Protein AF-0000000075635356 (afdb_homodimer)

Secondary structure (DSSP, 8-state):
----------EEEEE-SHHHHHHHHHHHTTSSS-EEEEEEE-B-TTS-BS-HHHHHHHHHHHHHHTTT-SPTT-EEEEEEE-HHHHT-TTSHHHHSTTT---SSSEEEETTSS-EEEGGGGG-HHHHHHHHH---/----------EEEEE-SHHHHHHHHHHHTTSSS-EEEEEEE-B-TTS-BS-HHHHHHHHHHHHHHTTT-SPTT-EEEEEEE-HHHHT-TTSHHHHSTTT---SSSEEEETTSS-EEEGGGGG-HHHHHHHHH---

Sequence (270 aa):
MWLNRAARMVVRHHVKSWEDFTKLAESLQGKGEPVHVLFTGDKDEQGNSWCPYCVKAAPVVEEALNSGVAAENSHFIAVEIDRPFWKDLNNPYRKDPRTNLVFLPTLLRWKSPQRLDGERVSSKDLVEMLLGDEDMWLNRAARMVVRHHVKSWEDFTKLAESLQGKGEPVHVLFTGDKDEQGNSWCPYCVKAAPVVEEALNSGVAAENSHFIAVEIDRPFWKDLNNPYRKDPRTNLVFLPTLLRWKSPQRLDGERVSSKDLVEMLLGDED

pLDDT: mean 92.1, std 13.61, range [29.33, 98.88]

InterPro domains:
  IPR010357 Thioredoxin domain-containing protein 17-like domain [PF06110] (15-132)
  IPR036249 Thioredoxin-like superfamily [SSF52833] (6-125)
  IPR045108 Thioredoxin domain-containing protein 17-like [PTHR12452] (7-134)

Solvent-accessible surface area (backbone atoms only — not comparable to full-atom values): 14512 Å² total; per-residue (Å²): 131,81,72,72,73,64,71,35,48,60,45,75,46,78,40,70,43,70,68,57,39,52,55,48,54,57,71,52,52,91,68,82,47,58,41,35,36,37,41,30,44,30,62,47,97,88,66,47,38,85,31,70,54,28,53,61,17,46,62,39,49,53,50,40,61,70,65,41,51,35,51,67,63,16,36,38,36,40,36,33,39,51,67,77,60,65,70,41,80,76,34,62,59,38,64,35,40,69,61,41,47,88,50,60,18,28,38,33,35,66,81,29,29,39,42,35,58,30,75,49,39,48,32,58,68,56,45,41,48,62,50,40,58,73,134,130,80,71,72,73,64,70,35,49,60,45,78,46,76,40,71,45,68,67,59,40,54,54,50,54,58,71,53,52,91,69,82,47,58,41,35,37,38,40,30,42,33,61,47,98,87,66,47,36,84,32,68,54,27,52,61,16,47,64,39,50,52,48,40,61,70,66,42,51,34,52,67,62,15,36,36,37,40,37,31,40,51,66,77,60,64,70,41,79,77,34,64,59,39,63,37,40,68,63,40,46,89,52,63,19,28,39,32,35,66,80,30,28,40,41,34,57,30,74,48,39,48,32,59,70,56,45,39,49,62,51,41,58,72,135

Structure (mmCIF, N/CA/C/O backbone):
data_AF-0000000075635356-model_v1
#
loop_
_entity.id
_entity.type
_entity.pdbx_description
1 polymer 'Thioredoxin domain-containing protein 17'
#
loop_
_atom_site.group_PDB
_atom_site.id
_atom_site.type_symbol
_atom_site.label_atom_id
_atom_site.label_alt_id
_atom_site.label_comp_id
_atom_site.label_asym_id
_atom_site.label_entity_id
_atom_site.label_seq_id
_atom_site.pdbx_PDB_ins_code
_atom_site.Cartn_x
_atom_site.Cartn_y
_atom_site.Cartn_z
_atom_site.occupancy
_atom_site.B_iso_or_equiv
_atom_site.auth_seq_id
_atom_site.auth_comp_id
_atom_site.auth_asym_id
_atom_site.auth_atom_id
_atom_site.pdbx_PDB_model_num
ATOM 1 N N . MET A 1 1 ? -12.758 -34.25 21.766 1 29.47 1 MET A N 1
ATOM 2 C CA . MET A 1 1 ? -13.289 -34.188 20.406 1 29.47 1 MET A CA 1
ATOM 3 C C . MET A 1 1 ? -12.445 -33.25 19.531 1 29.47 1 MET A C 1
ATOM 5 O O . MET A 1 1 ? -12.352 -32.062 19.812 1 29.47 1 MET A O 1
ATOM 9 N N . TRP A 1 2 ? -11.242 -33.688 19.203 1 31.61 2 TRP A N 1
ATOM 10 C CA . TRP A 1 2 ? -10.219 -33 18.406 1 31.61 2 TRP A CA 1
ATOM 11 C C . TRP A 1 2 ? -10.812 -32.469 17.109 1 31.61 2 TRP A C 1
ATOM 13 O O . TRP A 1 2 ? -11.305 -33.219 16.266 1 31.61 2 TRP A O 1
ATOM 23 N N . LEU A 1 3 ? -11.766 -31.5 17.234 1 35.81 3 LEU A N 1
ATOM 24 C CA . LEU A 1 3 ? -12.305 -30.891 16.031 1 35.81 3 LEU A CA 1
ATOM 25 C C . LEU A 1 3 ? -11.25 -30.828 14.922 1 35.81 3 LEU A C 1
ATOM 27 O O . LEU A 1 3 ? -10.148 -30.344 15.148 1 35.81 3 LEU A O 1
ATOM 31 N N . ASN A 1 4 ? -11.047 -31.844 14.242 1 36.72 4 ASN A N 1
ATOM 32 C CA . ASN A 1 4 ? -10.312 -31.859 12.977 1 36.72 4 ASN A CA 1
ATOM 33 C C . ASN A 1 4 ? -10.422 -30.516 12.25 1 36.72 4 ASN A C 1
ATOM 35 O O . ASN A 1 4 ? -11.492 -30.172 11.75 1 36.72 4 ASN A O 1
ATOM 39 N N . ARG A 1 5 ? -10 -29.469 12.766 1 42.06 5 ARG A N 1
ATOM 40 C CA . ARG A 1 5 ? -9.977 -28.219 12.008 1 42.06 5 ARG A CA 1
ATOM 41 C C . ARG A 1 5 ? -9.656 -28.484 10.539 1 42.06 5 ARG A C 1
ATOM 43 O O . ARG A 1 5 ? -8.523 -28.812 10.188 1 42.06 5 ARG A O 1
ATOM 50 N N . ALA A 1 6 ? -10.508 -29.203 9.836 1 44.78 6 ALA A N 1
ATOM 51 C CA . ALA A 1 6 ? -10.438 -29.312 8.375 1 44.78 6 ALA A CA 1
ATOM 52 C C . ALA A 1 6 ? -9.633 -28.156 7.785 1 44.78 6 ALA A C 1
ATOM 54 O O . ALA A 1 6 ? -9.766 -27.016 8.219 1 44.78 6 ALA A O 1
ATOM 55 N N . ALA A 1 7 ? -8.461 -28.391 7.344 1 54.69 7 ALA A N 1
ATOM 56 C CA . ALA A 1 7 ? -7.625 -27.406 6.656 1 54.69 7 ALA A CA 1
ATOM 57 C C . ALA A 1 7 ? -8.484 -26.375 5.926 1 54.69 7 ALA A C 1
ATOM 59 O O . ALA A 1 7 ? -9.352 -26.734 5.129 1 54.69 7 ALA A O 1
ATOM 60 N N . ARG A 1 8 ? -8.844 -25.25 6.676 1 66 8 ARG A N 1
ATOM 61 C CA . ARG A 1 8 ? -9.523 -24.156 5.984 1 66 8 ARG A CA 1
ATOM 62 C C . ARG A 1 8 ? -8.969 -23.969 4.574 1 66 8 ARG A C 1
ATOM 64 O O . ARG A 1 8 ? -7.766 -23.766 4.398 1 66 8 ARG A O 1
ATOM 71 N N . MET A 1 9 ? -9.703 -24.453 3.59 1 87.75 9 MET A N 1
ATOM 72 C CA . MET A 1 9 ? -9.266 -24.531 2.199 1 87.75 9 MET A CA 1
ATOM 73 C C . MET A 1 9 ? -9.242 -23.141 1.563 1 87.75 9 MET A C 1
ATOM 75 O O . MET A 1 9 ? -10.219 -22.391 1.658 1 87.75 9 MET A O 1
ATOM 79 N N . VAL A 1 10 ? -8 -22.688 1.235 1 95.44 10 VAL A N 1
ATOM 80 C CA . VAL A 1 10 ? -7.812 -21.5 0.42 1 95.44 10 VAL A CA 1
ATOM 81 C C . VAL A 1 10 ? -7.98 -21.844 -1.057 1 95.44 10 VAL A C 1
ATOM 83 O O . VAL A 1 10 ? -7.418 -22.828 -1.536 1 95.44 10 VAL A O 1
ATOM 86 N N . VAL A 1 11 ? -8.914 -21.141 -1.8 1 97 11 VAL A N 1
ATOM 87 C CA . VAL A 1 11 ? -9.062 -21.328 -3.24 1 97 11 VAL A CA 1
ATOM 88 C C . VAL A 1 11 ? -7.93 -20.625 -3.973 1 97 11 VAL A C 1
ATOM 90 O O . VAL A 1 11 ? -7.812 -19.391 -3.904 1 97 11 VAL A O 1
ATOM 93 N N . ARG A 1 12 ? -7.184 -21.344 -4.719 1 97.81 12 ARG A N 1
ATOM 94 C CA . ARG A 1 12 ? -5.961 -20.797 -5.309 1 97.81 12 ARG A CA 1
ATOM 95 C C . ARG A 1 12 ? -6.148 -20.531 -6.797 1 97.81 12 ARG A C 1
ATOM 97 O O . ARG A 1 12 ? -6.762 -21.328 -7.508 1 97.81 12 ARG A O 1
ATOM 104 N N . HIS A 1 13 ? -5.672 -19.406 -7.219 1 98.38 13 HIS A N 1
ATOM 105 C CA . HIS A 1 13 ? -5.668 -18.969 -8.617 1 98.38 13 HIS A CA 1
ATOM 106 C C . HIS A 1 13 ? -4.27 -18.562 -9.055 1 98.38 13 HIS A C 1
ATOM 108 O O . HIS A 1 13 ? -3.41 -18.266 -8.227 1 98.38 13 HIS A O 1
ATOM 114 N N . HIS A 1 14 ? -4.117 -18.578 -10.336 1 98.38 14 HIS A N 1
ATOM 115 C CA . HIS A 1 14 ? -2.836 -18.219 -10.93 1 98.38 14 HIS A CA 1
ATOM 116 C C . HIS A 1 14 ? -3.033 -17.5 -12.266 1 98.38 14 HIS A C 1
ATOM 118 O O . HIS A 1 14 ? -3.789 -17.969 -13.117 1 98.38 14 HIS A O 1
ATOM 124 N N . VAL A 1 15 ? -2.422 -16.328 -12.383 1 98.62 15 VAL A N 1
ATOM 125 C CA . VAL A 1 15 ? -2.502 -15.578 -13.633 1 98.62 15 VAL A CA 1
ATOM 126 C C . VAL A 1 15 ? -1.124 -15.023 -13.992 1 98.62 15 VAL A C 1
ATOM 128 O O . VAL A 1 15 ? -0.246 -14.914 -13.133 1 98.62 15 VAL A O 1
ATOM 131 N N . LYS A 1 16 ? -0.944 -14.555 -15.297 1 97.94 16 LYS A N 1
ATOM 132 C CA . LYS A 1 16 ? 0.372 -14.125 -15.758 1 97.94 16 LYS A CA 1
ATOM 133 C C . LYS A 1 16 ? 0.283 -12.805 -16.531 1 97.94 16 LYS A C 1
ATOM 135 O O . LYS A 1 16 ? 1.225 -12.422 -17.219 1 97.94 16 LYS A O 1
ATOM 140 N N . SER A 1 17 ? -0.901 -12.148 -16.469 1 98.19 17 SER A N 1
ATOM 141 C CA . SER A 1 17 ? -1.04 -10.852 -17.109 1 98.19 17 SER A CA 1
ATOM 142 C C . SER A 1 17 ? -1.885 -9.898 -16.281 1 98.19 17 SER A C 1
ATOM 144 O O . SER A 1 17 ? -2.727 -10.336 -15.492 1 98.19 17 SER A O 1
ATOM 146 N N . TRP A 1 18 ? -1.669 -8.625 -16.562 1 98.38 18 TRP A N 1
ATOM 147 C CA . TRP A 1 18 ? -2.426 -7.582 -15.875 1 98.38 18 TRP A CA 1
ATOM 148 C C . TRP A 1 18 ? -3.92 -7.723 -16.156 1 98.38 18 TRP A C 1
ATOM 150 O O . TRP A 1 18 ? -4.738 -7.637 -15.242 1 98.38 18 TRP A O 1
ATOM 160 N N . GLU A 1 19 ? -4.207 -7.941 -17.391 1 98.06 19 GLU A N 1
ATOM 161 C CA . GLU A 1 19 ? -5.609 -8.031 -17.797 1 98.06 19 GLU A CA 1
ATOM 162 C C . GLU A 1 19 ? -6.305 -9.211 -17.125 1 98.06 19 GLU A C 1
ATOM 164 O O . GLU A 1 19 ? -7.398 -9.062 -16.578 1 98.06 19 GLU A O 1
ATOM 169 N N . ASP A 1 20 ? -5.668 -10.328 -17.156 1 98.62 20 ASP A N 1
ATOM 170 C CA . ASP A 1 20 ? -6.25 -11.5 -16.516 1 98.62 20 ASP A CA 1
ATOM 171 C C . ASP A 1 20 ? -6.359 -11.305 -15 1 98.62 20 ASP A C 1
ATOM 173 O O . ASP A 1 20 ? -7.34 -11.742 -14.383 1 98.62 20 ASP A O 1
ATOM 177 N N . PHE A 1 21 ? -5.398 -10.656 -14.5 1 98.75 21 PHE A N 1
ATOM 178 C CA . PHE A 1 21 ? -5.414 -10.391 -13.07 1 98.75 21 PHE A CA 1
ATOM 179 C C . PHE A 1 21 ? -6.605 -9.523 -12.695 1 98.75 21 PHE A C 1
ATOM 181 O O . PHE A 1 21 ? -7.391 -9.875 -11.812 1 98.75 21 PHE A O 1
ATOM 188 N N . THR A 1 22 ? -6.754 -8.406 -13.32 1 97.62 22 THR A N 1
ATOM 189 C CA . THR A 1 22 ? -7.793 -7.453 -12.945 1 97.62 22 THR A CA 1
ATOM 190 C C . THR A 1 22 ? -9.18 -8.055 -13.148 1 97.62 22 THR A C 1
ATOM 192 O O . THR A 1 22 ? -10.07 -7.879 -12.312 1 97.62 22 THR A O 1
ATOM 195 N N . LYS A 1 23 ? -9.367 -8.812 -14.242 1 98 23 LYS A N 1
ATOM 196 C CA . LYS A 1 23 ? -10.641 -9.477 -14.492 1 98 23 LYS A CA 1
ATOM 197 C C . LYS A 1 23 ? -10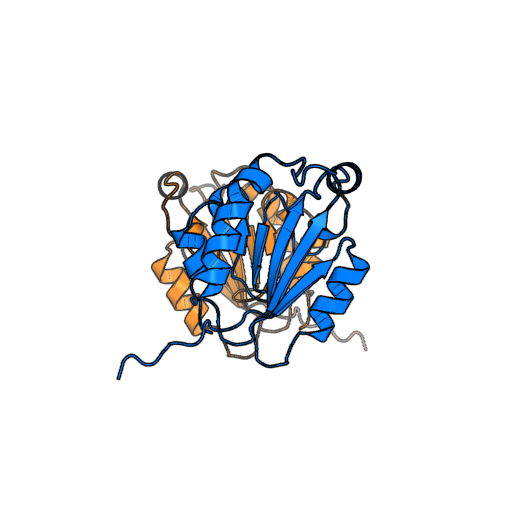.969 -10.469 -13.375 1 98 23 LYS A C 1
ATOM 199 O O . LYS A 1 23 ? -12.086 -10.484 -12.859 1 98 23 LYS A O 1
ATOM 204 N N . LEU A 1 24 ? -10.008 -11.258 -13.023 1 98.38 24 LEU A N 1
ATOM 205 C CA . LEU A 1 24 ? -10.203 -12.258 -11.977 1 98.38 24 LEU A CA 1
ATOM 206 C C . LEU A 1 24 ? -10.477 -11.594 -10.633 1 98.38 24 LEU A C 1
ATOM 208 O O . LEU A 1 24 ? -11.445 -11.938 -9.961 1 98.38 24 LEU A O 1
ATOM 212 N N . ALA A 1 25 ? -9.625 -10.711 -10.242 1 97.62 25 ALA A N 1
ATOM 213 C CA . ALA A 1 25 ? -9.766 -10.039 -8.961 1 97.62 25 ALA A CA 1
ATOM 214 C C . ALA A 1 25 ? -11.141 -9.383 -8.836 1 97.62 25 ALA A C 1
ATOM 216 O O . ALA A 1 25 ? -11.789 -9.484 -7.789 1 97.62 25 ALA A O 1
ATOM 217 N N . GLU A 1 26 ? -11.57 -8.719 -9.875 1 94.94 26 GLU A N 1
ATOM 218 C CA . GLU A 1 26 ? -12.867 -8.062 -9.867 1 94.94 26 GLU A CA 1
ATOM 219 C C . GLU A 1 26 ? -14 -9.07 -9.766 1 94.94 26 GLU A C 1
ATOM 221 O O . GLU A 1 26 ? -15.023 -8.812 -9.125 1 94.94 26 GLU A O 1
ATOM 226 N N . SER A 1 27 ? -13.836 -10.188 -10.391 1 97.12 27 SER A N 1
ATOM 227 C CA . SER A 1 27 ? -14.875 -11.211 -10.375 1 97.12 27 SER A CA 1
ATOM 228 C C . SER A 1 27 ? -15.031 -11.82 -8.984 1 97.12 27 SER A C 1
ATOM 230 O O . SER A 1 27 ? -16.094 -12.328 -8.633 1 97.12 27 SER A O 1
ATOM 232 N N . LEU A 1 28 ? -13.945 -11.75 -8.227 1 96.88 28 LEU A N 1
ATOM 233 C CA . LEU A 1 28 ? -13.938 -12.367 -6.902 1 96.88 28 LEU A CA 1
ATOM 234 C C . LEU A 1 28 ? -14.367 -11.367 -5.832 1 96.88 28 LEU A C 1
ATOM 236 O O . LEU A 1 28 ? -14.695 -11.758 -4.711 1 96.88 28 LEU A O 1
ATOM 240 N N . GLN A 1 29 ? -14.398 -10.172 -6.191 1 88.94 29 GLN A N 1
ATOM 241 C CA . GLN A 1 29 ? -14.664 -9.109 -5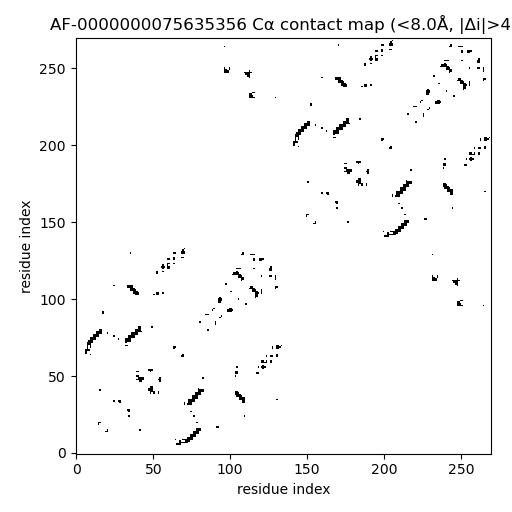.23 1 88.94 29 GLN A CA 1
ATOM 242 C C . GLN A 1 29 ? -16.125 -9.102 -4.809 1 88.94 29 GLN A C 1
ATOM 244 O O . GLN A 1 29 ? -17.016 -9.328 -5.633 1 88.94 29 GLN A O 1
ATOM 249 N N . GLY A 1 30 ? -16.375 -8.719 -3.541 1 81.56 30 GLY A N 1
ATOM 250 C CA . GLY A 1 30 ? -17.734 -8.484 -3.049 1 81.56 30 GLY A CA 1
ATOM 251 C C . GLY A 1 30 ? -18.469 -9.766 -2.73 1 81.56 30 GLY A C 1
ATOM 252 O O . GLY A 1 30 ? -19.688 -9.75 -2.535 1 81.56 30 GLY A O 1
ATOM 253 N N . LYS A 1 31 ? -17.812 -10.82 -2.75 1 81.75 31 LYS A N 1
ATOM 254 C CA . LYS A 1 31 ? -18.484 -12.102 -2.492 1 81.75 31 LYS A CA 1
ATOM 255 C C . LYS A 1 31 ? -18.328 -12.516 -1.032 1 81.75 31 LYS A C 1
ATOM 257 O O . LYS A 1 31 ? -18.734 -13.609 -0.647 1 81.75 31 LYS A O 1
ATOM 262 N N . GLY A 1 32 ? -17.781 -11.648 -0.222 1 86.06 32 GLY A N 1
ATOM 263 C CA . GLY A 1 32 ? -17.719 -11.867 1.215 1 86.06 32 GLY A CA 1
ATOM 264 C C . GLY A 1 32 ? -16.375 -12.43 1.678 1 86.06 32 GLY A C 1
ATOM 265 O O . GLY A 1 32 ? -15.953 -12.18 2.807 1 86.06 32 GLY A O 1
ATOM 266 N N . GLU A 1 33 ? -15.711 -13.227 0.859 1 92 33 GLU A N 1
ATOM 267 C CA . GLU A 1 33 ? -14.422 -13.805 1.233 1 92 33 GLU A CA 1
ATOM 268 C C . GLU A 1 33 ? -13.266 -12.906 0.821 1 92 33 GLU A C 1
ATOM 270 O O . GLU A 1 33 ? -13.297 -12.289 -0.249 1 92 33 GLU A O 1
ATOM 275 N N . PRO A 1 34 ? -12.273 -12.82 1.652 1 95.12 34 PRO A N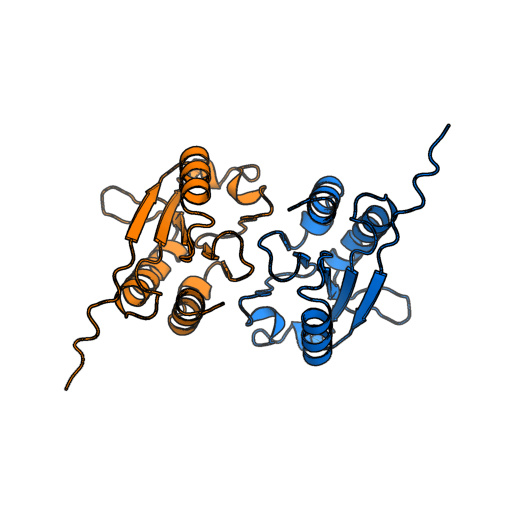 1
ATOM 276 C CA . PRO A 1 34 ? -11.117 -12 1.272 1 95.12 34 PRO A CA 1
ATOM 277 C C . PRO A 1 34 ? -10.344 -12.586 0.09 1 95.12 34 PRO A C 1
ATOM 279 O O . PRO A 1 34 ? -10.359 -13.797 -0.128 1 95.12 34 PRO A O 1
ATOM 282 N N . VAL A 1 35 ? -9.805 -11.68 -0.635 1 97.31 35 VAL A N 1
ATOM 283 C CA . VAL A 1 35 ? -8.914 -12.023 -1.737 1 97.31 35 VAL A CA 1
ATOM 284 C C . VAL A 1 35 ? -7.504 -11.516 -1.439 1 97.31 35 VAL A C 1
ATOM 286 O O . VAL A 1 35 ? -7.289 -10.312 -1.284 1 97.31 35 VAL A O 1
ATOM 289 N N . HIS A 1 36 ? -6.57 -12.438 -1.299 1 98.12 36 HIS A N 1
ATOM 290 C CA . HIS A 1 36 ? -5.16 -12.086 -1.162 1 98.12 36 HIS A CA 1
ATOM 291 C C . HIS A 1 36 ? -4.41 -12.297 -2.473 1 98.12 36 HIS A C 1
ATOM 293 O O . HIS A 1 36 ? -4.711 -13.227 -3.223 1 98.12 36 HIS A O 1
ATOM 299 N N . VAL A 1 37 ? -3.469 -11.383 -2.75 1 98.75 37 VAL A N 1
ATOM 300 C CA . VAL A 1 37 ? -2.738 -11.414 -4.012 1 98.75 37 VAL A CA 1
ATOM 301 C C . VAL A 1 37 ? -1.236 -11.391 -3.74 1 98.75 37 VAL A C 1
ATOM 303 O O . VAL A 1 37 ? -0.752 -10.562 -2.965 1 98.75 37 VAL A O 1
ATOM 306 N N . LEU A 1 38 ? -0.55 -12.281 -4.344 1 98.88 38 LEU A N 1
ATOM 307 C CA . LEU A 1 38 ? 0.908 -12.258 -4.371 1 98.88 38 LEU A CA 1
ATOM 308 C C . LEU A 1 38 ? 1.422 -11.891 -5.758 1 98.88 38 LEU A C 1
ATOM 310 O O . LEU A 1 38 ? 1.173 -12.617 -6.727 1 98.88 38 LEU A O 1
ATOM 314 N N . PHE A 1 39 ? 2.123 -10.781 -5.824 1 98.88 39 PHE A N 1
ATOM 315 C CA . PHE A 1 39 ? 2.875 -10.438 -7.027 1 98.88 39 PHE A CA 1
ATOM 316 C C . PHE A 1 39 ? 4.305 -10.953 -6.934 1 98.88 39 PHE A C 1
ATOM 318 O O . PHE A 1 39 ? 5.031 -10.625 -5.996 1 98.88 39 PHE A O 1
ATOM 325 N N . THR A 1 40 ? 4.711 -11.727 -7.875 1 98.81 40 THR A N 1
ATOM 326 C CA . THR A 1 40 ? 5.988 -12.43 -7.816 1 98.81 40 THR A CA 1
ATOM 327 C C . THR A 1 40 ? 6.578 -12.586 -9.219 1 98.81 40 THR A C 1
ATOM 329 O O . THR A 1 40 ? 5.871 -12.438 -10.219 1 98.81 40 THR A O 1
ATOM 332 N N . GLY A 1 41 ? 7.883 -12.797 -9.195 1 98.69 41 GLY A N 1
ATOM 333 C CA . GLY A 1 41 ? 8.5 -13.102 -10.477 1 98.69 41 GLY A CA 1
ATOM 334 C C . GLY A 1 41 ? 8.062 -14.438 -11.047 1 98.69 41 GLY A C 1
ATOM 335 O O . GLY A 1 41 ? 7.855 -15.398 -10.297 1 98.69 41 GLY A O 1
ATOM 336 N N . ASP A 1 42 ? 7.996 -14.445 -12.344 1 98.19 42 ASP A N 1
ATOM 337 C CA . ASP A 1 42 ? 7.648 -15.719 -12.961 1 98.19 42 ASP A CA 1
ATOM 338 C C . ASP A 1 42 ? 8.781 -16.734 -12.805 1 98.19 42 ASP A C 1
ATOM 340 O O . ASP A 1 42 ? 9.875 -16.391 -12.344 1 98.19 42 ASP A O 1
ATOM 344 N N . LYS A 1 43 ? 8.414 -17.984 -13.094 1 96.12 43 LYS A N 1
ATOM 345 C CA . LYS A 1 43 ? 9.32 -19.094 -12.82 1 96.12 43 LYS A CA 1
ATOM 346 C C . LYS A 1 43 ? 9.875 -19.688 -14.117 1 96.12 43 LYS A C 1
ATOM 348 O O . LYS A 1 43 ? 9.172 -19.719 -15.133 1 96.12 43 LYS A O 1
ATOM 353 N N . ASP A 1 44 ? 11.109 -20.156 -14 1 94.81 44 ASP A N 1
ATOM 354 C CA . ASP A 1 44 ? 11.688 -20.875 -15.125 1 94.81 44 ASP A CA 1
ATOM 355 C C . ASP A 1 44 ? 11.258 -22.344 -15.117 1 94.81 44 ASP A C 1
ATOM 357 O O . ASP A 1 44 ? 10.375 -22.719 -14.352 1 94.81 44 ASP A O 1
ATOM 361 N N . GLU A 1 45 ? 11.859 -23.078 -16.078 1 92.75 45 GLU A N 1
ATOM 362 C CA . GLU A 1 45 ? 11.477 -24.484 -16.25 1 92.75 45 GLU A CA 1
ATOM 363 C C . GLU A 1 45 ? 11.805 -25.297 -15.008 1 92.75 45 GLU A C 1
ATOM 365 O O . GLU A 1 45 ? 11.203 -26.344 -14.766 1 92.75 45 GLU A O 1
ATOM 370 N N . GLN A 1 46 ? 12.742 -24.844 -14.242 1 91.81 46 GLN A N 1
ATOM 371 C CA . GLN A 1 46 ? 13.148 -25.531 -13.023 1 91.81 46 GLN A CA 1
ATOM 372 C C . GLN A 1 46 ? 12.312 -25.094 -11.836 1 91.81 46 GLN A C 1
ATOM 374 O O . GLN A 1 46 ? 12.461 -25.625 -10.727 1 91.81 46 GLN A O 1
ATOM 379 N N . GLY A 1 47 ? 11.461 -24.125 -12.023 1 91.94 47 GLY A N 1
ATOM 380 C CA . GLY A 1 47 ? 10.57 -23.672 -10.969 1 91.94 47 GLY A CA 1
ATOM 381 C C . GLY A 1 47 ? 11.133 -22.516 -10.156 1 91.94 47 GLY A C 1
ATOM 382 O O . GLY A 1 47 ? 10.609 -22.172 -9.102 1 91.94 47 GLY A O 1
ATOM 383 N N . ASN A 1 48 ? 12.156 -21.922 -10.703 1 92.75 48 ASN A N 1
ATOM 384 C CA . ASN A 1 48 ? 12.797 -20.828 -9.977 1 92.75 48 ASN A CA 1
ATOM 385 C C . ASN A 1 48 ? 12.438 -19.469 -10.562 1 92.75 48 ASN A C 1
ATOM 387 O O . ASN A 1 48 ? 12.445 -19.297 -11.781 1 92.75 48 ASN A O 1
ATOM 391 N N . SER A 1 49 ? 12.109 -18.562 -9.68 1 97.62 49 SER A N 1
ATOM 392 C CA . SER A 1 49 ? 11.836 -17.188 -10.102 1 97.62 49 SER A CA 1
ATOM 393 C C . SER A 1 49 ? 13.133 -16.438 -10.375 1 97.62 49 SER A C 1
ATOM 395 O O . SER A 1 49 ? 14.156 -16.688 -9.742 1 97.62 49 SER A O 1
ATOM 397 N N . TRP A 1 50 ? 13.141 -15.484 -11.266 1 97.94 50 TRP A N 1
ATOM 398 C CA . TRP A 1 50 ? 14.281 -14.625 -11.562 1 97.94 50 TRP A CA 1
ATOM 399 C C . TRP A 1 50 ? 14.508 -13.609 -10.453 1 97.94 50 TRP A C 1
ATOM 401 O O . TRP A 1 50 ? 15.531 -12.922 -10.43 1 97.94 50 TRP A O 1
ATOM 411 N N . CYS A 1 51 ? 13.625 -13.508 -9.578 1 98.12 51 CYS A N 1
ATOM 412 C CA . CYS A 1 51 ? 13.648 -12.547 -8.484 1 98.12 51 CYS A CA 1
ATOM 413 C C . CYS A 1 51 ? 14.117 -13.203 -7.191 1 98.12 51 CYS A C 1
ATOM 415 O O . CYS A 1 51 ? 13.375 -13.977 -6.582 1 98.12 51 CYS A O 1
ATOM 417 N N . PRO A 1 52 ? 15.297 -12.891 -6.734 1 97.56 52 PRO A N 1
ATOM 418 C CA . PRO A 1 52 ? 15.859 -13.562 -5.559 1 97.56 52 PRO A CA 1
ATOM 419 C C . PRO A 1 52 ? 14.984 -13.398 -4.316 1 97.56 52 PRO A C 1
ATOM 421 O O . PRO A 1 52 ? 14.883 -14.312 -3.498 1 97.56 52 PRO A O 1
ATOM 424 N N . TYR A 1 53 ? 14.375 -12.273 -4.211 1 97.62 53 TYR A N 1
ATOM 425 C CA . TYR A 1 53 ? 13.5 -12.039 -3.066 1 97.62 53 TYR A CA 1
ATOM 426 C C . TYR A 1 53 ? 12.219 -12.852 -3.182 1 97.62 53 TYR A C 1
ATOM 428 O O . TYR A 1 53 ? 11.656 -13.281 -2.17 1 97.62 53 TYR A O 1
ATOM 436 N N . CYS A 1 54 ? 11.75 -13.078 -4.367 1 98.5 54 CYS A N 1
ATOM 437 C CA . CYS A 1 54 ? 10.586 -13.922 -4.602 1 98.5 54 CYS A CA 1
ATOM 438 C C . CYS A 1 54 ? 10.891 -15.375 -4.254 1 98.5 54 CYS A C 1
ATOM 440 O O . CYS A 1 54 ? 10.039 -16.078 -3.695 1 98.5 54 CYS A O 1
ATOM 442 N N . VAL A 1 55 ? 12.078 -15.727 -4.57 1 98.25 55 VAL A N 1
ATOM 443 C CA . VAL A 1 55 ? 12.523 -17.078 -4.254 1 98.25 55 VAL A CA 1
ATOM 444 C C . VAL A 1 55 ? 12.508 -17.281 -2.742 1 98.25 55 VAL A C 1
ATOM 446 O O . VAL A 1 55 ? 12.008 -18.297 -2.252 1 98.25 55 VAL A O 1
ATOM 449 N N . LYS A 1 56 ? 13 -16.344 -2.072 1 98 56 LYS A N 1
ATOM 450 C CA . LYS A 1 56 ? 13.07 -16.422 -0.617 1 98 56 LYS A CA 1
ATOM 451 C C . LYS A 1 56 ? 11.672 -16.422 -0.001 1 98 56 LYS A C 1
ATOM 453 O O . LYS A 1 56 ? 11.43 -17.094 0.998 1 98 56 LYS A O 1
ATOM 458 N N . ALA A 1 57 ? 10.781 -15.719 -0.544 1 98.25 57 ALA A N 1
ATOM 459 C CA . ALA A 1 57 ? 9.445 -15.523 0.013 1 98.25 57 ALA A CA 1
ATOM 460 C C . ALA A 1 57 ? 8.555 -16.734 -0.266 1 98.25 57 ALA A C 1
ATOM 462 O O . ALA A 1 57 ? 7.633 -17.016 0.502 1 98.25 57 ALA A O 1
ATOM 463 N N . ALA A 1 58 ? 8.789 -17.438 -1.314 1 97.94 58 ALA A N 1
ATOM 464 C CA . ALA A 1 58 ? 7.887 -18.469 -1.829 1 97.94 58 ALA A CA 1
ATOM 465 C C . ALA A 1 58 ? 7.582 -19.516 -0.763 1 97.94 58 ALA A C 1
ATOM 467 O O . ALA A 1 58 ? 6.418 -19.797 -0.476 1 97.94 58 ALA A O 1
ATOM 468 N N . PRO A 1 59 ? 8.562 -20.078 -0.103 1 98.12 59 PRO A N 1
ATOM 469 C CA . PRO A 1 59 ? 8.25 -21.109 0.892 1 98.12 59 PRO A CA 1
ATOM 470 C C . PRO A 1 59 ? 7.504 -20.562 2.104 1 98.12 59 PRO A C 1
ATOM 472 O O . PRO A 1 59 ? 6.703 -21.266 2.719 1 98.12 59 PRO A O 1
ATOM 475 N N . VAL A 1 60 ? 7.762 -19.344 2.449 1 98.5 60 VAL A N 1
ATOM 476 C CA . VAL A 1 60 ? 7.102 -18.703 3.584 1 98.5 60 VAL A CA 1
ATOM 477 C C . VAL A 1 60 ? 5.613 -18.547 3.293 1 98.5 60 VAL A C 1
ATOM 479 O O . VAL A 1 60 ? 4.77 -18.906 4.117 1 98.5 60 VAL A O 1
ATOM 482 N N . VAL A 1 61 ? 5.332 -18.016 2.125 1 98.31 61 VAL A N 1
ATOM 483 C CA . VAL A 1 61 ? 3.947 -17.797 1.723 1 98.31 61 VAL A CA 1
ATOM 484 C C . VAL A 1 61 ? 3.217 -19.125 1.619 1 98.31 61 VAL A C 1
ATOM 486 O O . VAL A 1 61 ? 2.09 -19.266 2.102 1 98.31 61 VAL A O 1
ATOM 489 N N . GLU A 1 62 ? 3.865 -20.094 1.062 1 97.69 62 GLU A N 1
ATOM 490 C CA . GLU A 1 62 ? 3.27 -21.422 0.924 1 97.69 62 GLU A CA 1
ATOM 491 C C . GLU A 1 62 ? 2.936 -22.016 2.287 1 97.69 62 GLU A C 1
ATOM 493 O O . GLU A 1 62 ? 1.842 -22.562 2.484 1 97.69 62 GLU A O 1
ATOM 498 N N . GLU A 1 63 ? 3.828 -21.938 3.146 1 97.56 63 GLU A N 1
ATOM 499 C CA . GLU A 1 63 ? 3.605 -22.453 4.492 1 97.56 63 GLU A CA 1
ATOM 500 C C . GLU A 1 63 ? 2.443 -21.75 5.176 1 97.56 63 GLU A C 1
ATOM 502 O O . GLU A 1 63 ? 1.604 -22.391 5.812 1 97.56 63 GLU A O 1
ATOM 507 N N . ALA A 1 64 ? 2.391 -20.484 5.062 1 97.12 64 ALA A N 1
ATOM 508 C CA . ALA A 1 64 ? 1.317 -19.703 5.68 1 97.12 64 ALA A CA 1
ATOM 509 C C . ALA A 1 64 ? -0.041 -20.094 5.098 1 97.12 64 ALA A C 1
ATOM 511 O O . ALA A 1 64 ? -1.023 -20.219 5.832 1 97.12 64 ALA A O 1
ATOM 512 N N . LEU A 1 65 ? -0.116 -20.328 3.803 1 96.88 65 LEU A N 1
ATOM 513 C CA . LEU A 1 65 ? -1.358 -20.703 3.139 1 96.88 65 LEU A CA 1
ATOM 514 C C . LEU A 1 65 ? -1.844 -22.062 3.629 1 96.88 65 LEU A C 1
ATOM 516 O O . LEU A 1 65 ? -3.049 -22.328 3.648 1 96.88 65 LEU A O 1
ATOM 520 N N . ASN A 1 66 ? -0.952 -22.844 4.074 1 95.44 66 ASN A N 1
ATOM 521 C CA . ASN A 1 66 ? -1.271 -24.203 4.504 1 95.44 66 ASN A CA 1
ATOM 522 C C . ASN A 1 66 ? -1.438 -24.281 6.02 1 95.44 66 ASN A C 1
ATOM 524 O O . ASN A 1 66 ? -1.732 -25.344 6.559 1 95.44 66 ASN A O 1
ATOM 528 N N . SER A 1 67 ? -1.276 -23.219 6.707 1 94.31 67 SER A N 1
ATOM 529 C CA . SER A 1 67 ? -1.257 -23.25 8.164 1 94.31 67 SER A CA 1
ATOM 530 C C . SER A 1 67 ? -2.67 -23.188 8.742 1 94.31 67 SER A C 1
ATOM 532 O O . SER A 1 67 ? -2.875 -23.453 9.922 1 94.31 67 SER A O 1
ATOM 534 N N . GLY A 1 68 ? -3.617 -22.828 7.938 1 93.88 68 GLY A N 1
ATOM 535 C CA . GLY A 1 68 ? -4.984 -22.688 8.414 1 93.88 68 GLY A CA 1
ATOM 536 C C . GLY A 1 68 ? -5.297 -21.297 8.93 1 93.88 68 GLY A C 1
ATOM 537 O O . GLY A 1 68 ? -6.395 -21.047 9.43 1 93.88 68 GLY A O 1
ATOM 538 N N . VAL A 1 69 ? -4.363 -20.391 8.758 1 94.31 69 VAL A N 1
ATOM 539 C CA . VAL A 1 69 ? -4.539 -19.047 9.305 1 94.31 69 VAL A CA 1
ATOM 540 C C . VAL A 1 69 ? -5.496 -18.25 8.422 1 94.31 69 VAL A C 1
ATOM 542 O O . VAL A 1 69 ? -6.195 -17.344 8.898 1 94.31 69 VAL A O 1
ATOM 545 N N . ALA A 1 70 ? -5.5 -18.547 7.176 1 93.88 70 ALA A N 1
ATOM 546 C CA . ALA A 1 70 ? -6.379 -17.828 6.25 1 93.88 70 ALA A CA 1
ATOM 547 C C . ALA A 1 70 ? -7.832 -18.234 6.445 1 93.88 70 ALA A C 1
ATOM 549 O O . ALA A 1 70 ? -8.117 -19.359 6.848 1 93.88 70 ALA A O 1
ATOM 550 N N . ALA A 1 71 ? -8.75 -17.344 6.172 1 92.5 71 ALA A N 1
ATOM 551 C CA . ALA A 1 71 ? -10.18 -17.625 6.277 1 92.5 71 ALA A CA 1
ATOM 552 C C . ALA A 1 71 ? -10.578 -18.781 5.352 1 92.5 71 ALA A C 1
ATOM 554 O O . ALA A 1 71 ? -10.047 -18.906 4.246 1 92.5 71 ALA A O 1
ATOM 555 N N . GLU A 1 72 ? -11.594 -19.469 5.832 1 91.62 72 GLU A N 1
ATOM 556 C CA . GLU A 1 72 ? -12.125 -20.562 5.008 1 91.62 72 GLU A CA 1
ATOM 557 C C . GLU A 1 72 ? -12.711 -20.016 3.701 1 91.62 72 GLU A C 1
ATOM 559 O O . GLU A 1 72 ? -13.414 -19.016 3.697 1 91.62 72 GLU A O 1
ATOM 564 N N . ASN A 1 73 ? -12.273 -20.625 2.602 1 93.06 73 ASN A N 1
ATOM 565 C CA . ASN A 1 73 ? -12.758 -20.328 1.256 1 93.06 73 ASN A CA 1
ATOM 566 C C . ASN A 1 73 ? -12.25 -18.969 0.769 1 93.06 73 ASN A C 1
ATOM 568 O O . ASN A 1 73 ? -12.75 -18.438 -0.22 1 93.06 73 ASN A O 1
ATOM 572 N N . SER A 1 74 ? -11.273 -18.422 1.539 1 95.56 74 SER A N 1
ATOM 573 C CA . SER A 1 74 ? -10.617 -17.234 1 1 95.56 74 SER A CA 1
ATOM 574 C C . SER A 1 74 ? -9.906 -17.547 -0.315 1 95.56 74 SER A C 1
ATOM 576 O O . SER A 1 74 ? -9.641 -18.703 -0.624 1 95.56 74 SER A O 1
ATOM 578 N N . HIS A 1 75 ? -9.773 -16.5 -1.086 1 97.5 75 HIS A N 1
ATOM 579 C CA . HIS A 1 75 ? -9.102 -16.656 -2.371 1 97.5 75 HIS A CA 1
ATOM 580 C C . HIS A 1 75 ? -7.664 -16.156 -2.305 1 97.5 75 HIS A C 1
ATOM 582 O O . HIS A 1 75 ? -7.375 -15.172 -1.616 1 97.5 75 HIS A O 1
ATOM 588 N N . PHE A 1 76 ? -6.824 -16.891 -3.018 1 98.38 76 PHE A N 1
ATOM 589 C CA . PHE A 1 76 ? -5.422 -16.516 -3.172 1 98.38 76 PHE A CA 1
ATOM 590 C C . PHE A 1 76 ? -5.023 -16.5 -4.645 1 98.38 76 PHE A C 1
ATOM 592 O O . PHE A 1 76 ? -5.086 -17.531 -5.316 1 98.38 76 PHE A O 1
ATOM 599 N N . ILE A 1 77 ? -4.598 -15.305 -5.117 1 98.75 77 ILE A N 1
ATOM 600 C CA . ILE A 1 77 ? -4.168 -15.164 -6.504 1 98.75 77 ILE A CA 1
ATOM 601 C C . ILE A 1 77 ? -2.648 -14.992 -6.555 1 98.75 77 ILE A C 1
ATOM 603 O O . ILE A 1 77 ? -2.104 -14.031 -6.012 1 98.75 77 ILE A O 1
ATOM 607 N N . ALA A 1 78 ? -1.998 -15.867 -7.172 1 98.81 78 ALA A N 1
ATOM 608 C CA . ALA A 1 78 ? -0.598 -15.672 -7.539 1 98.81 78 ALA A CA 1
ATOM 609 C C . ALA A 1 78 ? -0.475 -15.039 -8.922 1 98.81 78 ALA A C 1
ATOM 611 O O . ALA A 1 78 ? -0.945 -15.609 -9.914 1 98.81 78 ALA A O 1
ATOM 612 N N . VAL A 1 79 ? 0.126 -13.883 -8.969 1 98.88 79 VAL A N 1
ATOM 613 C CA . VAL A 1 79 ? 0.379 -13.172 -10.219 1 98.88 79 VAL A CA 1
ATOM 614 C C .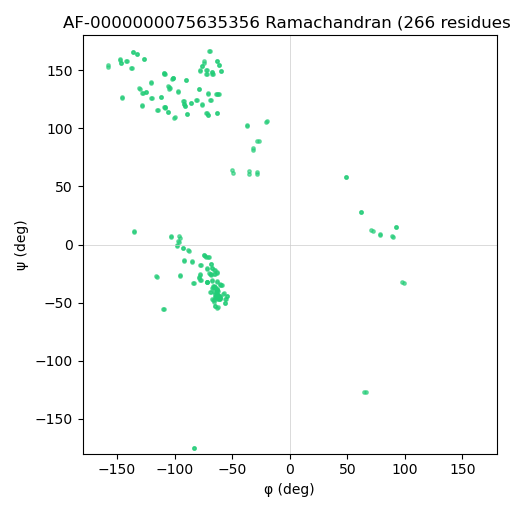 VAL A 1 79 ? 1.861 -13.266 -10.578 1 98.88 79 VAL A C 1
ATOM 616 O O . VAL A 1 79 ? 2.707 -12.688 -9.883 1 98.88 79 VAL A O 1
ATOM 619 N N . GLU A 1 80 ? 2.141 -13.914 -11.617 1 98.69 80 GLU A N 1
ATOM 620 C CA . GLU A 1 80 ? 3.527 -14.039 -12.055 1 98.69 80 GLU A CA 1
ATOM 621 C C . GLU A 1 80 ? 3.861 -13.008 -13.133 1 98.69 80 GLU A C 1
ATOM 623 O O . GLU A 1 80 ? 3.156 -12.898 -14.133 1 98.69 80 GLU A O 1
ATOM 628 N N . ILE A 1 81 ? 4.969 -12.328 -12.922 1 98.75 81 ILE A N 1
ATOM 629 C CA . ILE A 1 81 ? 5.371 -11.242 -13.805 1 98.75 81 ILE A CA 1
ATOM 630 C C . ILE A 1 81 ? 6.73 -11.555 -14.422 1 98.75 81 ILE A C 1
ATOM 632 O O . ILE A 1 81 ? 7.691 -11.859 -13.711 1 98.75 81 ILE A O 1
ATOM 636 N N . ASP A 1 82 ? 6.805 -11.516 -15.695 1 97.88 82 ASP A N 1
ATOM 637 C CA . ASP A 1 82 ? 8.094 -11.789 -16.312 1 97.88 82 ASP A CA 1
ATOM 638 C C . ASP A 1 82 ? 9.047 -10.602 -16.141 1 97.88 82 ASP A C 1
ATOM 640 O O . ASP A 1 82 ? 8.609 -9.461 -16.016 1 97.88 82 ASP A O 1
ATOM 644 N N . ARG A 1 83 ? 10.312 -10.898 -16.234 1 97.25 83 ARG A N 1
ATOM 645 C CA . ARG A 1 83 ? 11.344 -9.938 -15.898 1 97.25 83 ARG A CA 1
ATOM 646 C C . ARG A 1 83 ? 11.352 -8.766 -16.875 1 97.25 83 ARG A C 1
ATOM 648 O O . ARG A 1 83 ? 11.391 -7.605 -16.469 1 97.25 83 ARG A O 1
ATOM 655 N N . PRO A 1 84 ? 11.305 -9.016 -18.25 1 97.56 84 PRO A N 1
ATOM 656 C CA . PRO A 1 84 ? 11.281 -7.875 -19.172 1 97.56 84 PRO A CA 1
ATOM 657 C C . PRO A 1 84 ? 10.102 -6.938 -18.922 1 97.56 84 PRO A C 1
ATOM 659 O O . PRO A 1 84 ? 10.258 -5.715 -19 1 97.56 84 PRO A O 1
ATOM 662 N N . PHE A 1 85 ? 8.984 -7.465 -18.688 1 98.06 85 PHE A N 1
ATOM 663 C CA . PHE A 1 85 ? 7.805 -6.652 -18.406 1 98.06 85 PHE A CA 1
ATOM 664 C C . PHE A 1 85 ? 7.977 -5.871 -17.109 1 98.06 85 PHE A C 1
ATOM 666 O O . PHE A 1 85 ? 7.625 -4.691 -17.031 1 98.06 85 PHE A O 1
ATOM 673 N N . TRP A 1 86 ? 8.539 -6.438 -16.062 1 97.88 86 TRP A N 1
ATOM 674 C CA . TRP A 1 86 ? 8.742 -5.812 -14.758 1 97.88 86 TRP A CA 1
ATOM 675 C C . TRP A 1 86 ? 9.688 -4.617 -14.867 1 97.88 86 TRP A C 1
ATOM 677 O O . TRP A 1 86 ? 9.523 -3.625 -14.156 1 97.88 86 TRP A O 1
ATOM 687 N N . LYS A 1 87 ? 10.586 -4.695 -15.758 1 96.25 87 LYS A N 1
ATOM 688 C CA . LYS A 1 87 ? 11.617 -3.668 -15.906 1 96.25 87 LYS A CA 1
ATOM 689 C C . LYS A 1 87 ? 11.031 -2.385 -16.484 1 96.25 87 LYS A C 1
ATOM 691 O O . LYS A 1 87 ? 11.648 -1.32 -16.406 1 96.25 87 LYS A O 1
ATOM 696 N N . ASP A 1 88 ? 9.859 -2.549 -17.141 1 96.38 88 ASP A N 1
ATOM 697 C CA . ASP A 1 88 ? 9.164 -1.354 -17.609 1 96.38 88 ASP A CA 1
ATOM 698 C C . ASP A 1 88 ? 8.57 -0.577 -16.438 1 96.38 88 ASP A C 1
ATOM 700 O O . ASP A 1 88 ? 7.594 -1.015 -15.82 1 96.38 88 ASP A O 1
ATOM 704 N N . LEU A 1 89 ? 9.07 0.561 -16.141 1 91.12 89 LEU A N 1
ATOM 705 C CA . LEU A 1 89 ? 8.664 1.344 -14.984 1 91.12 89 LEU A CA 1
ATOM 706 C C . LEU A 1 89 ? 7.254 1.899 -15.172 1 91.12 89 LEU A C 1
ATOM 708 O O . LEU A 1 89 ? 6.645 2.387 -14.211 1 91.12 89 LEU A O 1
ATOM 712 N N . ASN A 1 90 ? 6.699 1.811 -16.328 1 91.75 90 ASN A N 1
ATOM 713 C CA . ASN A 1 90 ? 5.363 2.316 -16.625 1 91.75 90 ASN A CA 1
ATOM 714 C C . ASN A 1 90 ? 4.34 1.188 -16.688 1 91.75 90 ASN A C 1
ATOM 716 O O . ASN A 1 90 ? 3.197 1.406 -17.094 1 91.75 90 ASN A O 1
ATOM 720 N N . ASN A 1 91 ? 4.809 -0.014 -16.328 1 96.38 91 ASN A N 1
ATOM 721 C CA . ASN A 1 91 ? 3.824 -1.086 -16.391 1 96.38 91 ASN A CA 1
ATOM 722 C C . ASN A 1 91 ? 2.672 -0.849 -15.414 1 96.38 91 ASN A C 1
ATOM 724 O O . ASN A 1 91 ? 2.826 -0.132 -14.422 1 96.38 91 ASN A O 1
ATOM 728 N N . PRO A 1 92 ? 1.526 -1.456 -15.664 1 96.5 92 PRO A N 1
ATOM 729 C CA . PRO A 1 92 ? 0.335 -1.094 -14.891 1 96.5 92 PRO A CA 1
ATOM 730 C C . PRO A 1 92 ? 0.414 -1.549 -13.438 1 96.5 92 PRO A C 1
ATOM 732 O O . PRO A 1 92 ? -0.211 -0.943 -12.562 1 96.5 92 PRO A O 1
ATOM 735 N N . TYR A 1 93 ? 1.177 -2.588 -13.062 1 97.56 93 TYR A N 1
ATOM 736 C CA . TYR A 1 93 ? 1.325 -3.002 -11.672 1 97.56 93 TYR A CA 1
ATOM 737 C C . TYR A 1 93 ? 1.928 -1.883 -10.828 1 97.56 93 TYR A C 1
ATOM 739 O O . TYR A 1 93 ? 1.6 -1.739 -9.648 1 97.56 93 TYR A O 1
ATOM 747 N N . ARG A 1 94 ? 2.771 -1.177 -11.484 1 94.19 94 ARG A N 1
ATOM 748 C CA . ARG A 1 94 ? 3.492 -0.096 -10.82 1 94.19 94 ARG A CA 1
ATOM 749 C C . ARG A 1 94 ? 2.66 1.181 -10.789 1 94.19 94 ARG A C 1
ATOM 751 O O . ARG A 1 94 ? 2.631 1.887 -9.781 1 94.19 94 ARG A O 1
ATOM 758 N N . LYS A 1 95 ? 1.837 1.402 -11.82 1 90.38 95 LYS A N 1
ATOM 759 C CA . LYS A 1 95 ? 1.218 2.713 -12 1 90.38 95 LYS A CA 1
ATOM 760 C C . LYS A 1 95 ? -0.179 2.748 -11.383 1 90.38 95 LYS A C 1
ATOM 762 O O . LYS A 1 95 ? -0.653 3.807 -10.969 1 90.38 95 LYS A O 1
ATOM 767 N N . ASP A 1 96 ? -0.786 1.609 -11.32 1 92.88 96 ASP A N 1
ATOM 768 C CA . ASP A 1 96 ? -2.133 1.575 -10.758 1 92.88 96 ASP A CA 1
ATOM 769 C C . ASP A 1 96 ? -2.105 1.813 -9.25 1 92.88 96 ASP A C 1
ATOM 771 O O . ASP A 1 96 ? -1.368 1.143 -8.523 1 92.88 96 ASP A O 1
ATOM 775 N N . PRO A 1 97 ? -2.957 2.779 -8.672 1 89.88 97 PRO A N 1
ATOM 776 C CA . PRO A 1 97 ? -2.91 3.127 -7.25 1 89.88 97 PRO A CA 1
ATOM 777 C C . PRO A 1 97 ? -3.389 1.991 -6.348 1 89.88 97 PRO A C 1
ATOM 779 O O . PRO A 1 97 ? -3.131 2.004 -5.141 1 89.88 97 PRO A O 1
ATOM 782 N N . ARG A 1 98 ? -4.07 1.005 -6.836 1 92 98 ARG A N 1
ATOM 783 C CA . ARG A 1 98 ? -4.547 -0.124 -6.047 1 92 98 ARG A CA 1
ATOM 784 C C . ARG A 1 98 ? -3.422 -1.112 -5.766 1 92 98 ARG A C 1
ATOM 786 O O . ARG A 1 98 ? -3.498 -1.896 -4.816 1 92 98 ARG A O 1
ATOM 793 N N . THR A 1 99 ? -2.422 -1.093 -6.68 1 95.5 99 THR A N 1
ATOM 794 C CA . THR A 1 99 ? -1.283 -1.986 -6.5 1 95.5 99 THR A CA 1
ATOM 795 C C . THR A 1 99 ? -0.03 -1.198 -6.129 1 95.5 99 THR A C 1
ATOM 797 O O . THR A 1 99 ? 0.571 -1.434 -5.082 1 95.5 99 THR A O 1
ATOM 800 N N . ASN A 1 100 ? 0.291 -0.257 -6.977 1 92.75 100 ASN A N 1
ATOM 801 C CA . ASN A 1 100 ? 1.421 0.626 -6.711 1 92.75 100 ASN A CA 1
ATOM 802 C C . ASN A 1 100 ? 2.668 -0.162 -6.316 1 92.75 100 ASN A C 1
ATOM 804 O O . ASN A 1 100 ? 3.287 0.118 -5.289 1 92.75 100 ASN A O 1
ATOM 808 N N . LEU A 1 101 ? 3.1 -1.059 -7.184 1 95.56 101 LEU A N 1
ATOM 809 C CA . LEU A 1 101 ? 4.227 -1.92 -6.848 1 95.56 101 LEU A CA 1
ATOM 810 C C . LEU A 1 101 ? 5.547 -1.174 -7.004 1 95.56 101 LEU A C 1
ATOM 812 O O . LEU A 1 101 ? 5.762 -0.486 -8.008 1 95.56 101 LEU A O 1
ATOM 816 N N . VAL A 1 102 ? 6.363 -1.341 -6 1 89.06 102 VAL A N 1
ATOM 817 C CA . VAL A 1 102 ? 7.703 -0.763 -6.059 1 89.06 102 VAL A CA 1
ATOM 818 C C . VAL A 1 102 ? 8.75 -1.877 -6.055 1 89.06 102 VAL A C 1
ATOM 820 O O . VAL A 1 102 ? 9.844 -1.712 -6.598 1 89.06 102 VAL A O 1
ATOM 823 N N . PHE A 1 103 ? 8.352 -3.064 -5.426 1 91.5 103 PHE A N 1
ATOM 824 C CA . PHE A 1 103 ? 9.203 -4.242 -5.281 1 91.5 103 PHE A CA 1
ATOM 825 C C . PHE A 1 103 ? 8.414 -5.516 -5.562 1 91.5 103 PHE A C 1
ATOM 827 O O . PHE A 1 103 ? 7.188 -5.531 -5.441 1 91.5 103 PHE A O 1
ATOM 834 N N . LEU A 1 104 ? 9.211 -6.465 -6.02 1 97.5 104 LEU A N 1
ATOM 835 C CA . LEU A 1 104 ? 8.727 -7.836 -5.891 1 97.5 104 LEU A CA 1
ATOM 836 C C . LEU A 1 104 ? 9.516 -8.594 -4.82 1 97.5 104 LEU A C 1
ATOM 838 O O . LEU A 1 104 ? 10.719 -8.367 -4.656 1 97.5 104 LEU A O 1
ATOM 842 N N . PRO A 1 105 ? 8.891 -9.461 -4.164 1 98.56 105 PRO A N 1
ATOM 843 C CA . PRO A 1 105 ? 7.457 -9.773 -4.137 1 98.56 105 PRO A CA 1
ATOM 844 C C . PRO A 1 105 ? 6.652 -8.75 -3.334 1 98.56 105 PRO A C 1
ATOM 846 O O . PRO A 1 105 ? 7.215 -8.016 -2.518 1 98.56 105 PRO A O 1
ATOM 849 N N . THR A 1 106 ? 5.398 -8.602 -3.646 1 98.31 106 THR A N 1
ATOM 850 C CA . THR A 1 106 ? 4.418 -7.891 -2.826 1 98.31 106 THR A CA 1
ATOM 851 C C . THR A 1 106 ? 3.221 -8.781 -2.521 1 98.31 106 THR A C 1
ATOM 853 O O . THR A 1 106 ? 2.709 -9.469 -3.408 1 98.31 106 THR A O 1
ATOM 856 N N . LEU A 1 107 ? 2.828 -8.852 -1.257 1 98.5 107 LEU A N 1
ATOM 857 C CA . LEU A 1 107 ? 1.619 -9.516 -0.784 1 98.5 107 LEU A CA 1
ATOM 858 C C . LEU A 1 107 ? 0.611 -8.508 -0.252 1 98.5 107 LEU A C 1
ATOM 860 O O . LEU A 1 107 ? 0.949 -7.668 0.586 1 98.5 107 LEU A O 1
ATOM 864 N N . LEU A 1 108 ? -0.652 -8.539 -0.756 1 97.81 108 LEU A N 1
ATOM 865 C CA . LEU A 1 108 ? -1.637 -7.582 -0.27 1 97.81 108 LEU A CA 1
ATOM 866 C C . LEU A 1 108 ? -3.031 -8.195 -0.25 1 97.81 108 LEU A C 1
ATOM 868 O O . LEU A 1 108 ? -3.254 -9.258 -0.833 1 97.81 108 LEU A O 1
ATOM 872 N N . ARG A 1 109 ? -3.869 -7.691 0.534 1 96.44 109 ARG A N 1
ATOM 873 C CA . ARG A 1 109 ? -5.297 -7.992 0.475 1 96.44 109 ARG A CA 1
ATOM 874 C C . ARG A 1 109 ? -6.008 -7.086 -0.523 1 96.44 109 ARG A C 1
ATOM 876 O O . ARG A 1 109 ? -5.926 -5.859 -0.421 1 96.44 109 ARG A O 1
ATOM 883 N N . TRP A 1 110 ? -6.641 -7.656 -1.483 1 96.19 110 TRP A N 1
ATOM 884 C CA . TRP A 1 110 ? -7.227 -6.918 -2.596 1 96.19 110 TRP A CA 1
ATOM 885 C C . TRP A 1 110 ? -8.297 -5.949 -2.104 1 96.19 110 TRP A C 1
ATOM 887 O O . TRP A 1 110 ? -9.156 -6.32 -1.302 1 96.19 110 TRP A O 1
ATOM 897 N N . LYS A 1 111 ? -8.18 -4.699 -2.535 1 91.94 111 LYS A N 1
ATOM 898 C CA . LYS A 1 111 ? -9.078 -3.588 -2.232 1 91.94 111 LYS A CA 1
ATOM 899 C C . LYS A 1 111 ? -9.109 -3.297 -0.735 1 91.94 111 LYS A C 1
ATOM 901 O O . LYS A 1 111 ? -10.141 -2.902 -0.192 1 91.94 111 LYS A O 1
ATOM 906 N N . SER A 1 112 ? -8.031 -3.598 -0.063 1 93.5 112 SER A N 1
ATOM 907 C CA . SER A 1 112 ? -7.816 -3.336 1.356 1 93.5 112 SER A CA 1
ATOM 908 C C . SER A 1 112 ? -6.453 -2.695 1.6 1 93.5 112 SER A C 1
ATOM 910 O O . SER A 1 112 ? -5.602 -2.686 0.711 1 93.5 112 SER A O 1
ATOM 912 N N . PRO A 1 113 ? -6.262 -2.113 2.752 1 93.75 113 PRO A N 1
ATOM 913 C CA . PRO A 1 113 ? -4.988 -1.448 3.027 1 93.75 113 PRO A CA 1
ATOM 914 C C . PRO A 1 113 ? -3.871 -2.432 3.369 1 93.75 113 PRO A C 1
ATOM 916 O O . PRO A 1 113 ? -2.691 -2.078 3.312 1 93.75 113 PRO A O 1
ATOM 919 N N . GLN A 1 114 ? -4.172 -3.662 3.736 1 95.38 114 GLN A N 1
ATOM 920 C CA . GLN A 1 114 ? -3.176 -4.609 4.227 1 95.38 114 GLN A CA 1
ATOM 921 C C . GLN A 1 114 ? -2.225 -5.035 3.109 1 95.38 114 GLN A C 1
ATOM 923 O O . GLN A 1 114 ? -2.656 -5.582 2.094 1 95.38 114 GLN A O 1
ATOM 928 N N . ARG A 1 115 ? -0.902 -4.812 3.389 1 96.44 115 ARG A N 1
ATOM 929 C CA . ARG A 1 115 ? 0.084 -5.18 2.379 1 96.44 115 ARG A CA 1
ATOM 930 C C . ARG A 1 115 ? 1.457 -5.398 3.008 1 96.44 115 ARG A C 1
ATOM 932 O O . ARG A 1 115 ? 1.75 -4.852 4.074 1 96.44 115 ARG A O 1
ATOM 939 N N . LEU A 1 116 ? 2.25 -6.207 2.35 1 96.12 116 LEU A N 1
ATOM 940 C CA . LEU A 1 116 ? 3.664 -6.441 2.621 1 96.12 116 LEU A CA 1
ATOM 941 C C . LEU A 1 116 ? 4.488 -6.336 1.343 1 96.12 116 LEU A C 1
ATOM 943 O O . LEU A 1 116 ? 4.129 -6.922 0.319 1 96.12 116 LEU A O 1
ATOM 947 N N . ASP A 1 117 ? 5.613 -5.621 1.435 1 94.88 117 ASP A N 1
ATOM 948 C CA . ASP A 1 117 ? 6.445 -5.418 0.255 1 94.88 117 ASP A CA 1
ATOM 949 C C . ASP A 1 117 ? 7.855 -5.965 0.477 1 94.88 117 ASP A C 1
ATOM 951 O O . ASP A 1 117 ? 8.422 -5.816 1.562 1 94.88 117 ASP A O 1
ATOM 955 N N . GLY A 1 118 ? 8.375 -6.57 -0.534 1 94.5 118 GLY A N 1
ATOM 956 C CA . GLY A 1 118 ? 9.773 -6.949 -0.571 1 94.5 118 GLY A CA 1
ATOM 957 C C . GLY A 1 118 ? 10.141 -7.988 0.472 1 94.5 118 GLY A C 1
ATOM 958 O O . GLY A 1 118 ? 9.5 -9.039 0.556 1 94.5 118 GLY A O 1
ATOM 959 N N . GLU A 1 119 ? 11.133 -7.633 1.208 1 93.31 119 GLU A N 1
ATOM 960 C CA . GLU A 1 119 ? 11.703 -8.578 2.166 1 93.31 119 GLU A CA 1
ATOM 961 C C . GLU A 1 119 ? 10.695 -8.922 3.264 1 93.31 119 GLU A C 1
ATOM 963 O O . GLU A 1 119 ? 10.781 -9.984 3.881 1 93.31 119 GLU A O 1
ATOM 968 N N . ARG A 1 120 ? 9.789 -8.102 3.451 1 94.12 120 ARG A N 1
ATOM 969 C CA . ARG A 1 120 ? 8.797 -8.32 4.5 1 94.12 120 ARG A CA 1
ATOM 970 C C . ARG A 1 120 ? 7.91 -9.516 4.176 1 94.12 120 ARG A C 1
ATOM 972 O O . ARG A 1 120 ? 7.305 -10.109 5.074 1 94.12 120 ARG A O 1
ATOM 979 N N . VAL A 1 121 ? 7.844 -9.906 2.947 1 97.44 121 VAL A N 1
ATOM 980 C CA . VAL A 1 121 ? 7.035 -11.047 2.531 1 97.44 121 VAL A CA 1
ATOM 981 C C . VAL A 1 121 ? 7.719 -12.344 2.949 1 97.44 121 VAL A C 1
ATOM 983 O O . VAL A 1 121 ? 7.102 -13.414 2.938 1 97.44 121 VAL A O 1
ATOM 986 N N . SER A 1 122 ? 8.945 -12.242 3.41 1 97.88 122 SER A N 1
ATOM 987 C CA . SER A 1 122 ? 9.672 -13.422 3.875 1 97.88 122 SER A CA 1
ATOM 988 C C . SER A 1 122 ? 9.555 -13.578 5.387 1 97.88 122 SER A C 1
ATOM 990 O O . SER A 1 122 ? 10.156 -14.484 5.973 1 97.88 122 SER A O 1
ATOM 992 N N . SER A 1 123 ? 8.828 -12.719 6.004 1 95.88 123 SER A N 1
ATOM 993 C CA . SER A 1 123 ? 8.578 -12.82 7.438 1 95.88 123 SER A CA 1
ATOM 994 C C . SER A 1 123 ? 7.344 -13.664 7.73 1 95.88 123 SER A C 1
ATOM 996 O O . SER A 1 123 ? 6.219 -13.234 7.465 1 95.88 123 SER A O 1
ATOM 998 N N . LYS A 1 124 ? 7.613 -14.789 8.32 1 97 124 LYS A N 1
ATOM 999 C CA . LYS A 1 124 ? 6.508 -15.695 8.633 1 97 124 LYS A CA 1
ATOM 1000 C C . LYS A 1 124 ? 5.445 -14.992 9.469 1 97 124 LYS A C 1
ATOM 1002 O O . LYS A 1 124 ? 4.254 -15.07 9.164 1 97 124 LYS A O 1
ATOM 1007 N N . ASP A 1 125 ? 5.867 -14.328 10.453 1 94.31 125 ASP A N 1
ATOM 1008 C CA . ASP A 1 125 ? 4.945 -13.656 11.367 1 94.31 125 ASP A CA 1
ATOM 1009 C C . ASP A 1 125 ? 4.102 -12.617 10.625 1 94.31 125 ASP A C 1
ATOM 1011 O O . ASP A 1 125 ? 2.879 -12.586 10.773 1 94.31 125 ASP A O 1
ATOM 1015 N N . LEU A 1 126 ? 4.707 -11.844 9.82 1 94.12 126 LEU A N 1
ATOM 1016 C CA . LEU A 1 126 ? 3.996 -10.781 9.117 1 94.12 126 LEU A CA 1
ATOM 1017 C C . LEU A 1 126 ? 3.033 -11.359 8.086 1 94.12 126 LEU A C 1
ATOM 1019 O O . LEU A 1 126 ? 1.915 -10.867 7.926 1 94.12 126 LEU A O 1
ATOM 1023 N N . VAL A 1 127 ? 3.445 -12.352 7.406 1 97.31 127 VAL A N 1
ATOM 1024 C CA . VAL A 1 127 ? 2.607 -12.984 6.387 1 97.31 127 VAL A CA 1
ATOM 1025 C C . VAL A 1 127 ? 1.38 -13.609 7.043 1 97.31 127 VAL A C 1
ATOM 1027 O O . VAL A 1 127 ? 0.256 -13.438 6.566 1 97.31 127 VAL A O 1
ATOM 1030 N N . GLU A 1 128 ? 1.584 -14.289 8.102 1 96.19 128 GLU A N 1
ATOM 1031 C CA . GLU A 1 128 ? 0.463 -14.906 8.805 1 96.19 128 GLU A CA 1
ATOM 1032 C C . GLU A 1 128 ? -0.495 -13.844 9.344 1 96.19 128 GLU A C 1
ATOM 1034 O O . GLU A 1 128 ? -1.713 -14.031 9.312 1 96.19 128 GLU A O 1
ATOM 1039 N N . MET A 1 129 ? 0.07 -12.82 9.797 1 93.69 129 MET A N 1
ATOM 1040 C CA . MET A 1 129 ? -0.765 -11.727 10.281 1 93.69 129 MET A CA 1
ATOM 1041 C C . MET A 1 129 ? -1.622 -11.156 9.156 1 93.69 129 MET A C 1
ATOM 1043 O O . MET A 1 129 ? -2.816 -10.922 9.336 1 93.69 129 MET A O 1
ATOM 1047 N N . LEU A 1 130 ? -1.05 -10.969 8.039 1 96.06 130 LEU A N 1
ATOM 1048 C CA . LEU A 1 130 ? -1.782 -10.406 6.91 1 96.06 130 LEU A CA 1
ATOM 1049 C C . LEU A 1 130 ? -2.896 -11.352 6.465 1 96.06 130 LEU A C 1
ATOM 1051 O O . LEU A 1 130 ? -4.035 -10.922 6.27 1 96.06 130 LEU A O 1
ATOM 1055 N N . LEU A 1 131 ? -2.627 -12.625 6.363 1 96 131 LEU A N 1
ATOM 1056 C CA . LEU A 1 131 ? -3.584 -13.609 5.863 1 96 131 LEU A CA 1
ATOM 1057 C C . LEU A 1 131 ? -4.699 -13.852 6.879 1 96 131 LEU A C 1
ATOM 1059 O O . LEU A 1 131 ? -5.832 -14.156 6.5 1 96 131 LEU A O 1
ATOM 1063 N N . GLY A 1 132 ? -4.34 -13.742 8.062 1 94.06 132 GLY A N 1
ATOM 1064 C CA . GLY A 1 132 ? -5.289 -14.078 9.117 1 94.06 132 GLY A CA 1
ATOM 1065 C C . GLY A 1 132 ? -6.078 -12.875 9.609 1 94.06 132 GLY A C 1
ATOM 1066 O O . GLY A 1 132 ? -6.906 -13 10.516 1 94.06 132 GLY A O 1
ATOM 1067 N N . ASP A 1 133 ? -5.73 -11.766 9.055 1 87.19 133 ASP A N 1
ATOM 1068 C CA . ASP A 1 133 ? -6.41 -10.555 9.492 1 87.19 133 ASP A CA 1
ATOM 1069 C C . ASP A 1 133 ? -7.902 -10.617 9.172 1 87.19 133 ASP A C 1
ATOM 1071 O O . ASP A 1 133 ? -8.289 -10.844 8.023 1 87.19 133 ASP A O 1
ATOM 1075 N N . GLU A 1 134 ? -8.703 -10.68 10.242 1 73.19 134 GLU A N 1
ATOM 1076 C CA . GLU A 1 134 ? -10.156 -10.688 10.086 1 73.19 134 GLU A CA 1
ATOM 1077 C C . GLU A 1 134 ? -10.727 -9.273 10.141 1 73.19 134 GLU A C 1
ATOM 1079 O O . GLU A 1 134 ? -10.156 -8.398 10.805 1 73.19 134 GLU A O 1
ATOM 1084 N N . ASP A 1 135 ? -11.477 -8.703 9.047 1 60 135 ASP A N 1
ATOM 1085 C CA . ASP A 1 135 ? -12.125 -7.398 9.047 1 60 135 ASP A CA 1
ATOM 1086 C C . ASP A 1 135 ? -12.719 -7.078 10.414 1 60 135 ASP A C 1
ATOM 1088 O O . ASP A 1 135 ? -13.086 -7.988 11.164 1 60 135 ASP A O 1
ATOM 1092 N N . MET B 1 1 ? -25.062 29.797 -16.078 1 29.33 1 MET B N 1
ATOM 1093 C CA . MET B 1 1 ? -25.109 29.766 -14.617 1 29.33 1 MET B CA 1
ATOM 1094 C C . MET B 1 1 ? -23.859 2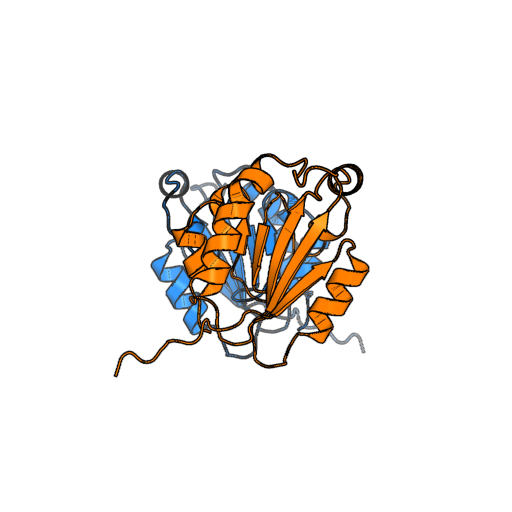9.109 -14.047 1 29.33 1 MET B C 1
ATOM 1096 O O . MET B 1 1 ? -23.594 27.938 -14.312 1 29.33 1 MET B O 1
ATOM 1100 N N . TRP B 1 2 ? -22.719 29.812 -14.078 1 31.7 2 TRP B N 1
ATOM 1101 C CA . TRP B 1 2 ? -21.391 29.422 -13.617 1 31.7 2 TRP B CA 1
ATOM 1102 C C . TRP B 1 2 ? -21.438 28.844 -12.211 1 31.7 2 TRP B C 1
ATOM 1104 O O . TRP B 1 2 ? -21.812 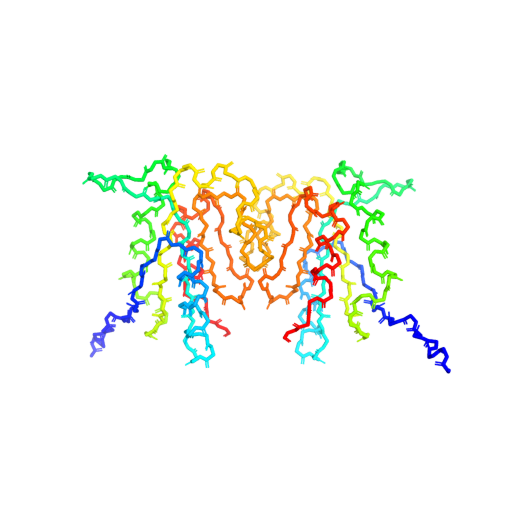29.531 -11.258 1 31.7 2 TRP B O 1
ATOM 1114 N N . LEU B 1 3 ? -22.172 27.734 -12.055 1 35.78 3 LEU B N 1
ATOM 1115 C CA . LEU B 1 3 ? -22.203 27.109 -10.734 1 35.78 3 LEU B CA 1
ATOM 1116 C C . LEU B 1 3 ? -20.891 27.312 -10.008 1 35.78 3 LEU B C 1
ATOM 1118 O O . LEU B 1 3 ? -19.812 27.031 -10.562 1 35.78 3 LEU B O 1
ATOM 1122 N N . ASN B 1 4 ? -20.703 28.391 -9.383 1 36.91 4 ASN B N 1
ATOM 1123 C CA . ASN B 1 4 ? -19.641 28.609 -8.398 1 36.91 4 ASN B CA 1
ATOM 1124 C C . ASN B 1 4 ? -19.266 27.297 -7.703 1 36.91 4 ASN B C 1
ATOM 1126 O O . ASN B 1 4 ? -20.047 26.75 -6.926 1 36.91 4 ASN B O 1
ATOM 1130 N N . ARG B 1 5 ? -18.781 26.328 -8.352 1 42.06 5 ARG B N 1
ATOM 1131 C CA . ARG B 1 5 ? -18.266 25.141 -7.668 1 42.06 5 ARG B CA 1
ATOM 1132 C C . ARG B 1 5 ? -17.609 25.516 -6.344 1 42.06 5 ARG B C 1
ATOM 1134 O O . ARG B 1 5 ? -16.516 26.094 -6.328 1 42.06 5 ARG B O 1
ATOM 1141 N N . ALA B 1 6 ? -18.359 26.094 -5.438 1 44.34 6 ALA B N 1
ATOM 1142 C CA . ALA B 1 6 ? -17.891 26.266 -4.07 1 44.34 6 ALA B CA 1
ATOM 1143 C C . ALA B 1 6 ? -16.75 25.297 -3.756 1 44.34 6 ALA B C 1
ATOM 1145 O O . ALA B 1 6 ? -16.781 24.141 -4.168 1 44.34 6 ALA B O 1
ATOM 1146 N N . ALA B 1 7 ? -15.547 25.75 -3.691 1 54.5 7 ALA B N 1
ATOM 1147 C CA . ALA B 1 7 ? -14.383 24.969 -3.293 1 54.5 7 ALA B CA 1
ATOM 1148 C C . ALA B 1 7 ? -14.789 23.828 -2.363 1 54.5 7 ALA B C 1
ATOM 1150 O O . ALA B 1 7 ? -15.438 24.047 -1.34 1 54.5 7 ALA B O 1
ATOM 1151 N N . ARG B 1 8 ? -15.141 22.625 -2.982 1 66.25 8 ARG B N 1
ATOM 1152 C CA . ARG B 1 8 ? -15.375 21.453 -2.139 1 66.25 8 ARG B CA 1
ATOM 1153 C C . ARG B 1 8 ? -14.398 21.422 -0.969 1 66.25 8 ARG B C 1
ATOM 1155 O O . ARG B 1 8 ? -13.18 21.438 -1.17 1 66.25 8 ARG B O 1
ATOM 1162 N N . MET B 1 9 ? -14.883 21.797 0.206 1 87.81 9 MET B N 1
ATOM 1163 C CA . MET B 1 9 ? -14.07 21.984 1.4 1 87.81 9 MET B CA 1
ATOM 1164 C C . MET B 1 9 ? -13.586 20.656 1.954 1 87.81 9 MET B C 1
ATOM 1166 O O . MET B 1 9 ? -14.375 19.719 2.131 1 87.81 9 MET B O 1
ATOM 1170 N N . VAL B 1 10 ? -12.242 20.453 1.881 1 95.44 10 VAL B N 1
ATOM 1171 C CA . VAL B 1 10 ? -11.594 19.344 2.564 1 95.44 10 VAL B CA 1
ATOM 1172 C C . VAL B 1 10 ? -11.375 19.688 4.035 1 95.44 10 VAL B C 1
ATOM 1174 O O . VAL B 1 10 ? -10.898 20.781 4.352 1 95.44 10 VAL B O 1
ATOM 1177 N N . VAL B 1 11 ? -11.875 18.844 4.992 1 97 11 VAL B N 1
ATOM 1178 C CA . VAL B 1 11 ? -11.617 19.031 6.414 1 97 11 VAL B CA 1
ATOM 1179 C C . VAL B 1 11 ? -10.203 18.578 6.754 1 97 11 VAL B C 1
ATOM 1181 O O . VAL B 1 11 ? -9.875 17.391 6.617 1 97 11 VAL B O 1
ATOM 1184 N N . ARG B 1 12 ? -9.414 19.453 7.254 1 97.81 12 ARG B N 1
ATOM 1185 C CA . ARG B 1 12 ? -7.996 19.188 7.43 1 97.81 12 ARG B CA 1
ATOM 1186 C C . ARG B 1 12 ? -7.664 18.922 8.898 1 97.81 12 ARG B C 1
ATOM 1188 O O . ARG B 1 12 ? -8.18 19.609 9.781 1 97.81 12 ARG B O 1
ATOM 1195 N N . HIS B 1 13 ? -6.891 17.938 9.125 1 98.38 13 HIS B N 1
ATOM 1196 C CA . HIS B 1 13 ? -6.379 17.547 10.438 1 98.38 13 HIS B CA 1
ATOM 1197 C C . HIS B 1 13 ? -4.859 17.438 10.43 1 98.38 13 HIS B C 1
ATOM 1199 O O . HIS B 1 13 ? -4.254 17.281 9.367 1 98.38 13 HIS B O 1
ATOM 1205 N N . HIS B 1 14 ? -4.328 17.516 11.602 1 98.38 14 HIS B N 1
ATOM 1206 C CA . HIS B 1 14 ? -2.883 17.438 11.781 1 98.38 14 HIS B CA 1
ATOM 1207 C C . HIS B 1 14 ? -2.523 16.734 13.086 1 98.38 14 HIS B C 1
ATOM 1209 O O . HIS B 1 14 ? -3.059 17.078 14.141 1 98.38 14 HIS B O 1
ATOM 1215 N N . VAL B 1 15 ? -1.684 15.711 12.961 1 98.62 15 VAL B N 1
ATOM 1216 C CA . VAL B 1 15 ? -1.233 15 14.156 1 98.62 15 VAL B CA 1
ATOM 1217 C C . VAL B 1 15 ? 0.268 14.734 14.062 1 98.62 15 VAL B C 1
ATOM 1219 O O . VAL B 1 15 ? 0.846 14.773 12.977 1 98.62 15 VAL B O 1
ATOM 1222 N N . LYS B 1 16 ? 0.917 14.344 15.234 1 98 16 LYS B N 1
ATOM 1223 C CA . LYS B 1 16 ? 2.369 14.195 15.266 1 98 16 LYS B CA 1
ATOM 1224 C C . LYS B 1 16 ? 2.777 12.914 15.984 1 98 16 LYS B C 1
ATOM 1226 O O . LYS B 1 16 ? 3.941 12.75 16.359 1 98 16 LYS B O 1
ATOM 1231 N N . SER B 1 17 ? 1.776 12.031 16.25 1 98.25 17 SER B N 1
ATOM 1232 C CA . SER B 1 17 ? 2.098 10.758 16.875 1 98.25 17 SER B CA 1
ATOM 1233 C C . SER B 1 17 ? 1.245 9.625 16.312 1 98.25 17 SER B C 1
ATOM 1235 O O . SER B 1 17 ? 0.138 9.867 15.82 1 98.25 17 SER B O 1
ATOM 1237 N N . TRP B 1 18 ? 1.773 8.422 16.484 1 98.38 18 TRP B N 1
ATOM 1238 C CA . TRP B 1 18 ? 1.064 7.227 16.031 1 98.38 18 TRP B CA 1
ATOM 1239 C C . TRP B 1 18 ? -0.27 7.078 16.75 1 98.38 18 TRP B C 1
ATOM 1241 O O . TRP B 1 18 ? -1.297 6.809 16.125 1 98.38 18 TRP B O 1
ATOM 1251 N N . GLU B 1 19 ? -0.208 7.277 18.016 1 98.12 19 GLU B N 1
ATOM 1252 C CA . GLU B 1 19 ? -1.408 7.109 18.828 1 98.12 19 GLU B CA 1
ATOM 1253 C C . GLU B 1 19 ? -2.49 8.109 18.438 1 98.12 19 GLU B C 1
ATOM 1255 O O . GLU B 1 19 ? -3.648 7.73 18.25 1 98.12 19 GLU B O 1
ATOM 1260 N N . ASP B 1 20 ? -2.107 9.32 18.297 1 98.62 20 ASP B N 1
ATOM 1261 C CA . ASP B 1 20 ? -3.072 10.344 17.906 1 98.62 20 ASP B CA 1
ATOM 1262 C C . ASP B 1 20 ? -3.596 10.086 16.484 1 98.62 20 ASP B C 1
ATOM 1264 O O . ASP B 1 20 ? -4.777 10.305 16.219 1 98.62 20 ASP B O 1
ATOM 1268 N N . PHE B 1 21 ? -2.721 9.625 15.703 1 98.75 21 PHE B N 1
ATOM 1269 C CA . PHE B 1 21 ? -3.119 9.312 14.336 1 98.75 21 PHE B CA 1
ATOM 1270 C C . PHE B 1 21 ? -4.176 8.219 14.312 1 98.75 21 PHE B C 1
ATOM 1272 O O . PHE B 1 21 ? -5.246 8.383 13.727 1 98.75 21 PHE B O 1
ATOM 1279 N N . THR B 1 22 ? -3.906 7.105 14.93 1 97.62 22 THR B N 1
ATOM 1280 C CA . THR B 1 22 ? -4.805 5.957 14.859 1 97.62 22 THR B CA 1
ATOM 1281 C C . THR B 1 22 ? -6.152 6.285 15.492 1 97.62 22 THR B C 1
ATOM 1283 O O . THR B 1 22 ? -7.199 5.914 14.961 1 97.62 22 THR B O 1
ATOM 1286 N N . LYS B 1 23 ? -6.137 7.035 16.609 1 98 23 LYS B N 1
ATOM 1287 C CA . LYS B 1 23 ? -7.379 7.453 17.25 1 98 23 LYS B CA 1
ATOM 1288 C C . LYS B 1 23 ? -8.219 8.328 16.328 1 98 23 LYS B C 1
ATOM 1290 O O . LYS B 1 23 ? -9.422 8.102 16.172 1 98 23 LYS B O 1
ATOM 1295 N N . LEU B 1 24 ? -7.582 9.273 15.719 1 98.44 24 LEU B N 1
ATOM 1296 C CA . LEU B 1 24 ? -8.281 10.18 14.812 1 98.44 24 LEU B CA 1
ATOM 1297 C C . LEU B 1 24 ? -8.812 9.438 13.602 1 98.44 24 LEU B C 1
ATOM 1299 O O . LEU B 1 24 ? -9.992 9.555 13.258 1 98.44 24 LEU B O 1
ATOM 1303 N N . ALA B 1 25 ? -7.969 8.727 12.945 1 97.69 25 ALA B N 1
ATOM 1304 C CA . ALA B 1 25 ? -8.359 7.992 11.75 1 97.69 25 ALA B CA 1
ATOM 1305 C C . ALA B 1 25 ? -9.547 7.078 12.023 1 97.69 25 ALA B C 1
ATOM 1307 O O . ALA B 1 25 ? -10.492 7.012 11.227 1 97.69 25 ALA B O 1
ATOM 1308 N N . GLU B 1 26 ? -9.5 6.383 13.125 1 95 26 GLU B N 1
ATOM 1309 C CA . GLU B 1 26 ? -10.586 5.48 13.492 1 95 26 GLU B CA 1
ATOM 1310 C C . GLU B 1 26 ? -11.875 6.25 13.773 1 95 26 GLU B C 1
ATOM 1312 O O . GLU B 1 26 ? -12.969 5.773 13.461 1 95 26 GLU B O 1
ATOM 1317 N N . SER B 1 27 ? -11.742 7.391 14.352 1 97.19 27 SER B N 1
ATOM 1318 C CA . SER B 1 27 ? -12.922 8.195 14.68 1 97.19 27 SER B CA 1
ATOM 1319 C C . SER B 1 27 ? -13.602 8.711 13.414 1 97.19 27 SER B C 1
ATOM 1321 O O . SER B 1 27 ? -14.805 9 13.422 1 97.19 27 SER B O 1
ATOM 1323 N N . LEU B 1 28 ? -12.805 8.836 12.359 1 96.94 28 LEU B N 1
ATOM 1324 C CA . LEU B 1 28 ? -13.32 9.406 11.117 1 96.94 28 LEU B CA 1
ATOM 1325 C C . LEU B 1 28 ? -13.844 8.305 10.195 1 96.94 28 LEU B C 1
ATOM 1327 O O . LEU B 1 28 ? -14.578 8.586 9.25 1 96.94 28 LEU B O 1
ATOM 1331 N N . GLN B 1 29 ? -13.508 7.141 10.5 1 89.12 29 GLN B N 1
ATOM 1332 C CA . GLN B 1 29 ? -13.844 6.016 9.633 1 89.12 29 GLN B CA 1
ATOM 1333 C C . GLN B 1 29 ? -15.336 5.703 9.68 1 89.12 29 GLN B C 1
ATOM 1335 O O . GLN B 1 29 ? -15.953 5.77 10.742 1 89.12 29 GLN B O 1
ATOM 1340 N N . GLY B 1 30 ? -15.891 5.242 8.531 1 81.62 30 GLY B N 1
ATOM 1341 C CA . GLY B 1 30 ? -17.25 4.738 8.469 1 81.62 30 GLY B CA 1
ATOM 1342 C C . GLY B 1 30 ? -18.297 5.84 8.438 1 81.62 30 GLY B C 1
ATOM 1343 O O . GLY B 1 30 ? -19.484 5.582 8.625 1 81.62 30 GLY B O 1
ATOM 1344 N N . LYS B 1 31 ? -17.875 7.012 8.305 1 82.06 31 LYS B N 1
ATOM 1345 C CA . LYS B 1 31 ? -18.828 8.133 8.305 1 82.06 31 LYS B CA 1
ATOM 1346 C C . LYS B 1 31 ? -19.219 8.516 6.879 1 82.06 31 LYS B C 1
ATOM 1348 O O . LYS B 1 31 ? -19.922 9.508 6.672 1 82.06 31 LYS B O 1
ATOM 1353 N N . GLY B 1 32 ? -18.766 7.75 5.902 1 86.19 32 GLY B N 1
ATOM 1354 C CA . GLY B 1 32 ? -19.203 7.934 4.523 1 86.19 32 GLY B CA 1
ATOM 1355 C C . GLY B 1 32 ? -18.203 8.719 3.691 1 86.19 32 GLY B C 1
ATOM 1356 O O . GLY B 1 32 ? -18.094 8.508 2.482 1 86.19 32 GLY B O 1
ATOM 1357 N N . GLU B 1 33 ? -17.484 9.664 4.293 1 92.12 33 GLU B N 1
ATOM 1358 C CA . GLU B 1 33 ? -16.516 10.469 3.559 1 92.12 33 GLU B CA 1
ATOM 1359 C C . GLU B 1 33 ? -15.133 9.82 3.572 1 92.12 33 GLU B C 1
ATOM 1361 O O . GLU B 1 33 ? -14.719 9.25 4.586 1 92.12 33 GLU B O 1
ATOM 1366 N N . PRO B 1 34 ? -14.445 9.914 2.479 1 95.12 34 PRO B N 1
ATOM 1367 C CA . PRO B 1 34 ? -13.094 9.344 2.465 1 95.12 34 PRO B CA 1
ATOM 1368 C C . PRO B 1 34 ? -12.125 10.102 3.377 1 95.12 34 PRO B C 1
ATOM 1370 O O . PRO B 1 34 ? -12.32 11.297 3.631 1 95.12 34 PRO B O 1
ATOM 1373 N N . VAL B 1 35 ? -11.219 9.344 3.875 1 97.31 35 VAL B N 1
ATOM 1374 C CA . VAL B 1 35 ? -10.125 9.891 4.664 1 97.31 35 VAL B CA 1
ATOM 1375 C C . VAL B 1 35 ? -8.797 9.656 3.939 1 97.31 35 VAL B C 1
ATOM 1377 O O . VAL B 1 35 ? -8.414 8.516 3.688 1 97.31 35 VAL B O 1
ATOM 1380 N N . HIS B 1 36 ? -8.148 10.734 3.553 1 98.12 36 HIS B N 1
ATOM 1381 C CA . HIS B 1 36 ? -6.809 10.664 2.984 1 98.12 36 HIS B CA 1
ATOM 1382 C C . HIS B 1 36 ? -5.754 11.055 4.016 1 98.12 36 HIS B C 1
ATOM 1384 O O . HIS B 1 36 ? -5.988 11.93 4.844 1 98.12 36 HIS B O 1
ATOM 1390 N N . VAL B 1 37 ? -4.609 10.359 3.959 1 98.75 37 VAL B N 1
ATOM 1391 C CA . VAL B 1 37 ? -3.551 10.57 4.941 1 98.75 37 VAL B CA 1
ATOM 1392 C C . VAL B 1 37 ? -2.227 10.828 4.227 1 98.75 37 VAL B C 1
ATOM 1394 O O . VAL B 1 37 ? -1.852 10.086 3.312 1 98.75 37 VAL B O 1
ATOM 1397 N N . LEU B 1 38 ? -1.585 11.852 4.625 1 98.88 38 LEU B N 1
ATOM 1398 C CA . LEU B 1 38 ? -0.212 12.117 4.211 1 98.88 38 LEU B CA 1
ATOM 1399 C C . LEU B 1 38 ? 0.757 11.906 5.367 1 98.88 38 LEU B C 1
ATOM 1401 O O . LEU B 1 38 ? 0.676 12.594 6.387 1 98.88 38 LEU B O 1
ATOM 1405 N N . PHE B 1 39 ? 1.653 10.961 5.176 1 98.88 39 PHE B N 1
ATOM 1406 C CA . PHE B 1 39 ? 2.785 10.805 6.086 1 98.88 39 PHE B CA 1
ATOM 1407 C C . PHE B 1 39 ? 3.992 11.586 5.582 1 98.88 39 PHE B C 1
ATOM 1409 O O . PHE B 1 39 ? 4.449 11.383 4.457 1 98.88 39 PHE B O 1
ATOM 1416 N N . THR B 1 40 ? 4.492 12.453 6.387 1 98.81 40 THR B N 1
ATOM 1417 C CA . THR B 1 40 ? 5.531 13.383 5.969 1 98.81 40 THR B CA 1
ATOM 1418 C C . THR B 1 40 ? 6.473 13.695 7.129 1 98.81 40 THR B C 1
ATOM 1420 O O . THR B 1 40 ? 6.148 13.438 8.289 1 98.81 40 THR B O 1
ATOM 1423 N N . GLY B 1 41 ? 7.645 14.164 6.719 1 98.69 41 GLY B N 1
ATOM 1424 C CA . GLY B 1 41 ? 8.547 14.625 7.762 1 98.69 41 GLY B CA 1
ATOM 1425 C C . GLY B 1 41 ? 8.055 15.867 8.477 1 98.69 41 GLY B C 1
ATOM 1426 O O . GLY B 1 41 ? 7.438 16.734 7.855 1 98.69 41 GLY B O 1
ATOM 1427 N N . ASP B 1 42 ? 8.391 15.891 9.727 1 98.19 42 ASP B N 1
ATOM 1428 C CA . ASP B 1 42 ? 8 17.094 10.453 1 98.19 42 ASP B CA 1
ATOM 1429 C C . ASP B 1 42 ? 8.812 18.297 9.992 1 98.19 42 ASP B C 1
ATOM 1431 O O . ASP B 1 42 ? 9.758 18.156 9.211 1 98.19 42 ASP B O 1
ATOM 1435 N N . LYS B 1 43 ? 8.305 19.469 10.406 1 96.06 43 LYS B N 1
ATOM 1436 C CA . LYS B 1 43 ? 8.852 20.719 9.906 1 96.06 43 LYS B CA 1
ATOM 1437 C C . LYS B 1 43 ? 9.641 21.453 10.992 1 96.06 43 LYS B C 1
ATOM 1439 O O . LYS B 1 43 ? 9.289 21.391 12.172 1 96.06 43 LYS B O 1
ATOM 1444 N N . ASP B 1 44 ? 10.664 22.141 10.523 1 94.56 44 ASP B N 1
ATOM 1445 C CA . ASP B 1 44 ? 11.406 23 11.445 1 94.56 44 ASP B CA 1
ATOM 1446 C C . ASP B 1 44 ? 10.711 24.359 11.617 1 94.56 44 ASP B C 1
ATOM 1448 O O . ASP B 1 44 ? 9.578 24.531 11.164 1 94.56 44 ASP B O 1
ATOM 1452 N N . GLU B 1 45 ? 11.43 25.219 12.383 1 92.69 45 GLU B N 1
ATOM 1453 C CA . GLU B 1 45 ? 10.844 26.516 12.703 1 92.69 45 GLU B CA 1
ATOM 1454 C C . GLU B 1 45 ? 10.617 27.344 11.445 1 92.69 45 GLU B C 1
ATOM 1456 O O . GLU B 1 45 ? 9.773 28.25 11.43 1 92.69 45 GLU B O 1
ATOM 1461 N N . GLN B 1 46 ? 11.352 27.062 10.422 1 91.81 46 GLN B N 1
ATOM 1462 C CA . GLN B 1 46 ? 11.227 27.797 9.156 1 91.81 46 GLN B CA 1
ATOM 1463 C C . GLN B 1 46 ? 10.172 27.156 8.258 1 91.81 46 GLN B C 1
ATOM 1465 O O . GLN B 1 46 ? 9.891 27.672 7.172 1 91.81 46 GLN B O 1
ATOM 1470 N N . GLY B 1 47 ? 9.617 26.047 8.664 1 91.88 47 GLY B N 1
ATOM 1471 C CA . GLY B 1 47 ? 8.562 25.391 7.91 1 91.88 47 GLY B CA 1
ATOM 1472 C C . GLY B 1 47 ? 9.078 24.359 6.938 1 91.88 47 GLY B C 1
ATOM 1473 O O . GLY B 1 47 ? 8.328 23.875 6.078 1 91.88 47 GLY B O 1
ATOM 1474 N N . ASN B 1 48 ? 10.312 24 7.133 1 92.62 48 ASN B N 1
ATOM 1475 C CA . ASN B 1 48 ? 10.906 23.031 6.211 1 92.62 48 ASN B CA 1
ATOM 1476 C C . ASN B 1 48 ? 11.008 21.641 6.844 1 92.62 48 ASN B C 1
ATOM 1478 O O . ASN B 1 48 ? 11.414 21.516 7.996 1 92.62 48 ASN B O 1
ATOM 1482 N N . SER B 1 49 ? 10.617 20.656 6.066 1 97.69 49 SER B N 1
ATOM 1483 C CA . SER B 1 49 ? 10.758 19.266 6.504 1 97.69 49 SER B CA 1
ATOM 1484 C C . SER B 1 49 ? 12.195 18.781 6.355 1 97.69 49 SER B C 1
ATOM 1486 O O . SER B 1 49 ? 12.906 19.203 5.441 1 97.69 49 SER B O 1
ATOM 1488 N N . TRP B 1 50 ? 12.664 17.891 7.172 1 97.94 50 TRP B N 1
ATOM 1489 C CA . TRP B 1 50 ? 13.984 17.281 7.086 1 97.94 50 TRP B CA 1
ATOM 1490 C C . TRP B 1 50 ? 14.062 16.297 5.93 1 97.94 50 TRP B C 1
ATOM 1492 O O . TRP B 1 50 ? 15.141 15.82 5.582 1 97.94 50 TRP B O 1
ATOM 150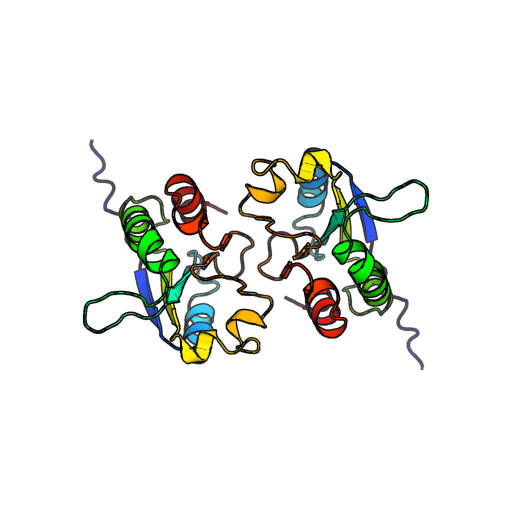2 N N . CYS B 1 51 ? 12.992 15.992 5.367 1 98.12 51 CYS B N 1
ATOM 1503 C CA . CYS B 1 51 ? 12.875 15.023 4.281 1 98.12 51 CYS B CA 1
ATOM 1504 C C . CYS B 1 51 ? 12.789 15.719 2.932 1 98.12 51 CYS B C 1
ATOM 1506 O O . CYS B 1 51 ? 11.758 16.312 2.604 1 98.12 51 CYS B O 1
ATOM 1508 N N . PRO B 1 52 ? 13.805 15.625 2.123 1 97.56 52 PRO B N 1
ATOM 1509 C CA . PRO B 1 52 ? 13.836 16.359 0.858 1 97.56 52 PRO B CA 1
ATOM 1510 C C . PRO B 1 52 ? 12.68 15.992 -0.07 1 97.56 52 PRO B C 1
ATOM 1512 O O . PRO B 1 52 ? 12.156 16.844 -0.787 1 97.56 52 PRO B O 1
ATOM 1515 N N . TYR B 1 53 ? 12.305 14.766 -0.023 1 97.62 53 TYR B N 1
ATOM 1516 C CA . TYR B 1 53 ? 11.188 14.336 -0.859 1 97.62 53 TYR B CA 1
ATOM 1517 C C . TYR B 1 53 ? 9.867 14.883 -0.337 1 97.62 53 TYR B C 1
ATOM 1519 O O . TYR B 1 53 ? 8.953 15.164 -1.117 1 97.62 53 TYR B O 1
ATOM 1527 N N . CYS B 1 54 ? 9.734 15.047 0.951 1 98.5 54 CYS B N 1
ATOM 1528 C CA . CYS B 1 54 ? 8.555 15.656 1.552 1 98.5 54 CYS B CA 1
ATOM 1529 C C . CYS B 1 54 ? 8.453 17.125 1.177 1 98.5 54 CYS B C 1
ATOM 1531 O O . CYS B 1 54 ? 7.355 17.625 0.926 1 98.5 54 CYS B O 1
ATOM 1533 N N . VAL B 1 55 ? 9.602 17.719 1.121 1 98.19 55 VAL B N 1
ATOM 1534 C CA . VAL B 1 55 ? 9.648 19.125 0.728 1 98.19 55 VAL B CA 1
ATOM 1535 C C . VAL B 1 55 ? 9.141 19.281 -0.703 1 98.19 55 VAL B C 1
ATOM 1537 O O . VAL B 1 55 ? 8.32 20.156 -0.985 1 98.19 55 VAL B O 1
ATOM 1540 N N . LYS B 1 56 ? 9.578 18.422 -1.517 1 98 56 LYS B N 1
ATOM 1541 C CA . LYS B 1 56 ? 9.188 18.469 -2.922 1 98 56 LYS B CA 1
ATOM 1542 C C . LYS B 1 56 ? 7.695 18.172 -3.086 1 98 56 LYS B C 1
ATOM 1544 O O . LYS B 1 56 ? 7.031 18.766 -3.939 1 98 56 LYS B O 1
ATOM 1549 N N . ALA B 1 57 ? 7.168 17.328 -2.311 1 98.25 57 ALA B N 1
ATOM 1550 C CA . ALA B 1 57 ? 5.793 16.859 -2.441 1 98.25 57 ALA B CA 1
ATOM 1551 C C . ALA B 1 57 ? 4.809 17.875 -1.871 1 98.25 57 ALA B C 1
ATOM 1553 O O . ALA B 1 57 ? 3.664 17.953 -2.318 1 98.25 57 ALA B O 1
ATOM 1554 N N . ALA B 1 58 ? 5.207 18.641 -0.927 1 97.94 58 ALA B N 1
ATOM 1555 C CA . ALA B 1 58 ? 4.316 19.484 -0.131 1 97.94 58 ALA B CA 1
ATOM 1556 C C . ALA B 1 58 ? 3.508 20.422 -1.022 1 97.94 58 ALA B C 1
ATOM 1558 O O . ALA B 1 58 ? 2.277 20.469 -0.934 1 97.94 58 ALA B O 1
ATOM 1559 N N . PRO B 1 59 ? 4.113 21.156 -1.936 1 98.06 59 PRO B N 1
ATOM 1560 C CA . PRO B 1 59 ? 3.322 22.078 -2.758 1 98.06 59 PRO B CA 1
ATOM 1561 C C . PRO B 1 59 ? 2.369 21.344 -3.705 1 98.06 59 PRO B C 1
ATOM 1563 O O . PRO B 1 59 ? 1.298 21.875 -4.027 1 98.06 59 PRO B O 1
ATOM 1566 N N . VAL B 1 60 ? 2.729 20.188 -4.141 1 98.5 60 VAL B N 1
ATOM 1567 C CA . VAL B 1 60 ? 1.896 19.406 -5.047 1 98.5 60 VAL B CA 1
ATOM 1568 C C . VAL B 1 60 ? 0.627 18.953 -4.324 1 98.5 60 VAL B C 1
ATOM 1570 O O . VAL B 1 60 ? -0.48 19.125 -4.844 1 98.5 60 VAL B O 1
ATOM 1573 N N . VAL B 1 61 ? 0.827 18.438 -3.137 1 98.31 61 VAL B N 1
ATOM 1574 C CA . VAL B 1 61 ? -0.3 17.953 -2.344 1 98.31 61 VAL B CA 1
ATOM 1575 C C . VAL B 1 61 ? -1.214 19.125 -1.984 1 98.31 61 VAL B C 1
ATOM 1577 O O . VAL B 1 61 ? -2.438 19.016 -2.102 1 98.31 61 VAL B O 1
ATOM 1580 N N . GLU B 1 62 ? -0.623 20.219 -1.616 1 97.69 62 GLU B N 1
ATOM 1581 C CA . GLU B 1 62 ? -1.396 21.406 -1.264 1 97.69 62 GLU B CA 1
ATOM 1582 C C . GLU B 1 62 ? -2.236 21.891 -2.443 1 97.69 62 GLU B C 1
ATOM 1584 O O . GLU B 1 62 ? -3.422 22.188 -2.285 1 97.69 62 GLU B O 1
ATOM 1589 N N . GLU B 1 63 ? -1.649 21.938 -3.553 1 97.56 63 GLU B N 1
ATOM 1590 C CA . GLU B 1 63 ? -2.365 22.375 -4.75 1 97.56 63 GLU B CA 1
ATOM 1591 C C . GLU B 1 63 ? -3.518 21.422 -5.07 1 97.56 63 GLU B C 1
ATOM 1593 O O . GLU B 1 63 ? -4.617 21.875 -5.41 1 97.56 63 GLU B O 1
ATOM 1598 N N . ALA B 1 64 ? -3.289 20.172 -4.977 1 97.12 64 ALA B N 1
ATOM 1599 C CA . ALA B 1 64 ? -4.324 19.188 -5.262 1 97.12 64 ALA B CA 1
ATOM 1600 C C . ALA B 1 64 ? -5.488 19.312 -4.285 1 97.12 64 ALA B C 1
ATOM 1602 O O . ALA B 1 64 ? -6.652 19.234 -4.688 1 97.12 64 ALA B O 1
ATOM 1603 N N . LEU B 1 65 ? -5.219 19.578 -3.025 1 96.88 65 LEU B N 1
ATOM 1604 C CA . LEU B 1 65 ? -6.25 19.719 -2.004 1 96.88 65 LEU B CA 1
ATOM 1605 C C . LEU B 1 65 ? -7.117 20.953 -2.281 1 96.88 65 LEU B C 1
ATOM 1607 O O . LEU B 1 65 ? -8.297 20.969 -1.93 1 96.88 65 LEU B O 1
ATOM 1611 N N . ASN B 1 66 ? -6.562 21.875 -2.947 1 95.38 66 ASN B N 1
ATOM 1612 C CA . ASN B 1 66 ? -7.258 23.125 -3.221 1 95.38 66 ASN B CA 1
ATOM 1613 C C . ASN B 1 66 ? -7.891 23.125 -4.609 1 95.38 66 ASN B C 1
ATOM 1615 O O . ASN B 1 66 ? -8.547 24.094 -5 1 95.38 66 ASN B O 1
ATOM 1619 N N . SER B 1 67 ? -7.738 22.094 -5.355 1 94.25 67 SER B N 1
ATOM 1620 C CA . SER B 1 67 ? -8.172 22.078 -6.75 1 94.25 67 SER B CA 1
ATOM 1621 C C . SER B 1 67 ? -9.648 21.719 -6.867 1 94.25 67 SER B C 1
ATOM 1623 O O . SER B 1 67 ? -10.258 21.906 -7.926 1 94.25 67 SER B O 1
ATOM 1625 N N . GLY B 1 68 ? -10.219 21.219 -5.828 1 93.81 68 GLY B N 1
ATOM 1626 C CA . GLY B 1 68 ? -11.609 20.797 -5.867 1 93.81 68 GLY B CA 1
ATOM 1627 C C . GLY B 1 68 ? -11.789 19.359 -6.305 1 93.81 68 GLY B C 1
ATOM 1628 O O . GLY B 1 68 ? -12.914 18.875 -6.453 1 93.81 68 GLY B O 1
ATOM 1629 N N . VAL B 1 69 ? -10.695 18.641 -6.453 1 94.19 69 VAL B N 1
ATOM 1630 C CA . VAL B 1 69 ? -10.773 17.281 -6.961 1 94.19 69 VAL B CA 1
ATOM 1631 C C . VAL B 1 69 ? -11.234 16.344 -5.852 1 94.19 69 VAL B C 1
ATOM 1633 O O . VAL B 1 69 ? -11.859 15.312 -6.125 1 94.19 69 VAL B O 1
ATOM 1636 N N . ALA B 1 70 ? -10.914 16.656 -4.656 1 93.94 70 ALA B N 1
ATOM 1637 C CA . ALA B 1 70 ? -11.312 15.812 -3.531 1 93.94 70 ALA B CA 1
ATOM 1638 C C . ALA B 1 70 ? -12.812 15.93 -3.262 1 93.94 70 ALA B C 1
ATOM 1640 O O . ALA B 1 70 ? -13.414 16.969 -3.523 1 93.94 70 ALA B O 1
ATOM 1641 N N . ALA B 1 71 ? -13.422 14.898 -2.752 1 92.56 71 ALA B N 1
ATOM 1642 C CA . ALA B 1 71 ? -14.836 14.898 -2.412 1 92.56 71 ALA B CA 1
ATOM 1643 C C . ALA B 1 71 ? -15.156 15.977 -1.378 1 92.56 71 ALA B C 1
ATOM 1645 O O . ALA B 1 71 ? -14.352 16.234 -0.482 1 92.56 71 ALA B O 1
ATOM 1646 N N . GLU B 1 72 ? -16.375 16.438 -1.513 1 91.69 72 GLU B N 1
ATOM 1647 C CA . GLU B 1 72 ? -16.828 17.422 -0.533 1 91.69 72 GLU B CA 1
ATOM 1648 C C . GLU B 1 72 ? -16.875 16.828 0.871 1 91.69 72 GLU B C 1
ATOM 1650 O O . GLU B 1 72 ? -17.328 15.703 1.058 1 91.69 72 GLU B O 1
ATOM 1655 N N . ASN B 1 73 ? -16.25 17.547 1.8 1 93.19 73 ASN B N 1
ATOM 1656 C CA . ASN B 1 73 ? -16.219 17.203 3.217 1 93.19 73 ASN B CA 1
ATOM 1657 C C . ASN B 1 73 ? -15.344 15.977 3.484 1 93.19 73 ASN B C 1
ATOM 1659 O O . ASN B 1 73 ? -15.406 15.391 4.562 1 93.19 73 ASN B O 1
ATOM 1663 N N . SER B 1 74 ? -14.57 15.609 2.455 1 95.56 74 SER B N 1
ATOM 1664 C CA . SER B 1 74 ? -13.562 14.586 2.732 1 95.56 74 SER B CA 1
ATOM 1665 C C . SER B 1 74 ? -12.562 15.062 3.779 1 95.56 74 SER B C 1
ATOM 1667 O O . SER B 1 74 ? -12.445 16.266 4.023 1 95.56 74 SER B O 1
ATOM 1669 N N . HIS B 1 75 ? -12 14.094 4.43 1 97.5 75 HIS B N 1
ATOM 1670 C CA . HIS B 1 75 ? -11.016 14.414 5.457 1 97.5 75 HIS B CA 1
ATOM 1671 C C . HIS B 1 75 ? -9.594 14.203 4.941 1 97.5 75 HIS B C 1
ATOM 1673 O O . HIS B 1 75 ? -9.344 13.281 4.164 1 97.5 75 HIS B O 1
ATOM 1679 N N . PHE B 1 76 ? -8.742 15.102 5.395 1 98.38 76 PHE B N 1
ATOM 1680 C CA . PHE B 1 76 ? -7.32 15.016 5.109 1 98.38 76 PHE B CA 1
ATOM 1681 C C . PHE B 1 76 ? -6.5 15.125 6.391 1 98.38 76 PHE B C 1
ATOM 1683 O O . PHE B 1 76 ? -6.566 16.141 7.086 1 98.38 76 PHE B O 1
ATOM 1690 N N . ILE B 1 77 ? -5.715 14.055 6.672 1 98.75 77 ILE B N 1
ATOM 1691 C CA . ILE B 1 77 ? -4.863 14.039 7.855 1 98.75 77 ILE B CA 1
ATOM 1692 C C . ILE B 1 77 ? -3.4 14.172 7.445 1 98.75 77 ILE B C 1
ATOM 1694 O O . ILE B 1 77 ? -2.869 13.32 6.73 1 98.75 77 ILE B O 1
ATOM 1698 N N . ALA B 1 78 ? -2.779 15.18 7.875 1 98.81 78 ALA B N 1
ATOM 1699 C CA . ALA B 1 78 ? -1.324 15.273 7.793 1 98.81 78 ALA B CA 1
ATOM 1700 C C . ALA B 1 78 ? -0.67 14.719 9.055 1 98.81 78 ALA B C 1
ATOM 1702 O O . ALA B 1 78 ? -0.921 15.203 10.164 1 98.81 78 ALA B O 1
ATOM 1703 N N . VAL B 1 79 ? 0.135 13.703 8.883 1 98.88 79 VAL B N 1
ATOM 1704 C CA . VAL B 1 79 ? 0.889 13.094 9.969 1 98.88 79 VAL B CA 1
ATOM 1705 C C . VAL B 1 79 ? 2.361 13.484 9.859 1 98.88 79 VAL B C 1
ATOM 1707 O O . VAL B 1 79 ? 3.051 13.07 8.922 1 98.88 79 VAL B O 1
ATOM 1710 N N . GLU B 1 80 ? 2.811 14.203 10.789 1 98.69 80 GLU B N 1
ATOM 1711 C CA . GLU B 1 80 ? 4.215 14.609 10.789 1 98.69 80 GLU B CA 1
ATOM 1712 C C . GLU B 1 80 ? 5.051 13.695 11.68 1 98.69 80 GLU B C 1
ATOM 1714 O O . GLU B 1 80 ? 4.715 13.477 12.844 1 98.69 80 GLU B O 1
ATOM 1719 N N . ILE B 1 81 ? 6.156 13.25 11.133 1 98.75 81 ILE B N 1
ATOM 1720 C CA . ILE B 1 81 ? 7.012 12.289 11.82 1 98.75 81 ILE B CA 1
ATOM 1721 C C . ILE B 1 81 ? 8.406 12.883 12.008 1 98.75 81 ILE B C 1
ATOM 1723 O O . ILE B 1 81 ? 9.023 13.344 11.047 1 98.75 81 ILE B O 1
ATOM 1727 N N . ASP B 1 82 ? 8.867 12.891 13.188 1 97.88 82 ASP B N 1
ATOM 1728 C CA . ASP B 1 82 ? 10.203 13.422 13.398 1 97.88 82 ASP B CA 1
ATOM 1729 C C . ASP B 1 82 ? 11.273 12.445 12.914 1 97.88 82 ASP B C 1
ATOM 1731 O O . ASP B 1 82 ? 11.047 11.234 12.891 1 97.88 82 ASP B O 1
ATOM 1735 N N . ARG B 1 83 ? 12.414 12.984 12.617 1 97.25 83 ARG B N 1
ATOM 1736 C CA . ARG B 1 83 ? 13.461 12.227 11.953 1 97.25 83 ARG B CA 1
ATOM 1737 C C . ARG B 1 83 ? 13.992 11.109 12.852 1 97.25 83 ARG B C 1
ATOM 1739 O O . ARG B 1 83 ? 14.133 9.969 12.414 1 97.25 83 ARG B O 1
ATOM 1746 N N . PRO B 1 84 ? 14.328 11.383 14.18 1 97.56 84 PRO B N 1
ATOM 1747 C CA . PRO B 1 84 ? 14.805 10.297 15.031 1 97.56 84 PRO B CA 1
ATOM 1748 C C . PRO B 1 84 ? 13.812 9.141 15.125 1 97.56 84 PRO B C 1
ATOM 1750 O O . PRO B 1 84 ? 14.211 7.973 15.102 1 97.56 84 PRO B O 1
ATOM 1753 N N . PHE B 1 85 ? 12.586 9.43 15.242 1 98.06 85 PHE B N 1
ATOM 1754 C CA . PHE B 1 85 ? 11.562 8.391 15.312 1 98.06 85 PHE B CA 1
ATOM 1755 C C . PHE B 1 85 ? 11.484 7.617 14 1 98.06 85 PHE B C 1
ATOM 1757 O O . PHE B 1 85 ? 11.367 6.391 14 1 98.06 85 PHE B O 1
ATOM 1764 N N . TRP B 1 86 ? 11.578 8.25 12.852 1 97.88 86 TRP B N 1
ATOM 1765 C CA . TRP B 1 86 ? 11.492 7.637 11.531 1 97.88 86 TRP B CA 1
ATOM 1766 C C . TRP B 1 86 ? 12.633 6.652 11.312 1 97.88 86 TRP B C 1
ATOM 1768 O O . TRP B 1 86 ? 12.461 5.629 10.648 1 97.88 86 TRP B O 1
ATOM 1778 N N . LYS B 1 87 ? 13.742 6.934 11.891 1 96.25 87 LYS B N 1
ATOM 1779 C CA . LYS B 1 87 ? 14.938 6.129 11.688 1 96.25 87 LYS B CA 1
ATOM 1780 C C . LYS B 1 87 ? 14.82 4.773 12.375 1 96.25 87 LYS B C 1
ATOM 1782 O O . LYS B 1 87 ? 15.578 3.848 12.078 1 96.25 87 LYS B O 1
ATOM 1787 N N . ASP B 1 88 ? 13.891 4.727 13.359 1 96.31 88 ASP B N 1
ATOM 1788 C CA . ASP B 1 88 ? 13.609 3.434 13.977 1 96.31 88 ASP B CA 1
ATOM 1789 C C . ASP B 1 88 ? 12.852 2.52 13.008 1 96.31 88 ASP B C 1
ATOM 1791 O O . ASP B 1 88 ? 11.672 2.74 12.734 1 96.31 88 ASP B O 1
ATOM 1795 N N . LEU B 1 89 ? 13.461 1.495 12.562 1 91.06 89 LEU B N 1
ATOM 1796 C CA . LEU B 1 89 ? 12.883 0.613 11.555 1 91.06 89 LEU B CA 1
ATOM 1797 C C . LEU B 1 89 ? 11.734 -0.201 12.141 1 91.06 89 LEU B C 1
ATOM 1799 O O . LEU B 1 89 ? 10.969 -0.827 11.398 1 91.06 89 LEU B O 1
ATOM 1803 N N . ASN B 1 90 ? 11.547 -0.19 13.414 1 91.88 90 ASN B N 1
ATOM 1804 C CA . ASN B 1 90 ? 10.484 -0.938 14.078 1 91.88 90 ASN B CA 1
ATOM 1805 C C . ASN B 1 90 ? 9.328 -0.03 14.484 1 91.88 90 ASN B C 1
ATOM 1807 O O . ASN B 1 90 ? 8.43 -0.454 15.211 1 91.88 90 ASN B O 1
ATOM 1811 N N . ASN B 1 91 ? 9.422 1.226 14.031 1 96.38 91 ASN B N 1
ATOM 1812 C CA . ASN B 1 91 ? 8.312 2.088 14.422 1 96.38 91 ASN B CA 1
ATOM 1813 C C . ASN B 1 91 ? 6.988 1.604 13.836 1 96.38 91 ASN B C 1
ATOM 1815 O O . ASN B 1 91 ? 6.977 0.903 12.82 1 96.38 91 ASN B O 1
ATOM 1819 N N . PRO B 1 92 ? 5.879 1.985 14.438 1 96.56 92 PRO B N 1
ATOM 1820 C CA . PRO B 1 92 ? 4.605 1.377 14.047 1 96.56 92 PRO B CA 1
ATOM 1821 C C . PRO B 1 92 ? 4.152 1.797 12.656 1 96.56 92 PRO B C 1
ATOM 1823 O O . PRO B 1 92 ? 3.42 1.06 11.992 1 96.56 92 PRO B O 1
ATOM 1826 N N . TYR B 1 93 ? 4.547 2.947 12.094 1 97.56 93 TYR B N 1
ATOM 1827 C CA . TYR B 1 93 ? 4.188 3.342 10.742 1 97.56 93 TYR B CA 1
ATOM 1828 C C . TYR B 1 93 ? 4.711 2.334 9.719 1 97.56 93 TYR B C 1
ATOM 1830 O O . TYR B 1 93 ? 4.07 2.092 8.695 1 97.56 93 TYR B O 1
ATOM 1838 N N . ARG B 1 94 ? 5.836 1.827 10.062 1 94.19 94 ARG B N 1
ATOM 1839 C CA . ARG B 1 94 ? 6.516 0.886 9.18 1 94.19 94 ARG B CA 1
ATOM 1840 C C . ARG B 1 94 ? 5.977 -0.528 9.367 1 94.19 94 ARG B C 1
ATOM 1842 O O . ARG B 1 94 ? 5.777 -1.255 8.391 1 94.19 94 ARG B O 1
ATOM 1849 N N . LYS B 1 95 ? 5.574 -0.866 10.594 1 90.5 95 LYS B N 1
ATOM 1850 C CA . LYS B 1 95 ? 5.305 -2.266 10.906 1 90.5 95 LYS B CA 1
ATOM 1851 C C . LYS B 1 95 ? 3.822 -2.592 10.75 1 90.5 95 LYS B C 1
ATOM 1853 O O . LYS B 1 95 ? 3.459 -3.734 10.461 1 90.5 95 LYS B O 1
ATOM 1858 N N . ASP B 1 96 ? 3.008 -1.605 10.906 1 93.06 96 ASP B N 1
ATOM 1859 C CA . ASP B 1 96 ? 1.574 -1.85 10.781 1 93.06 96 ASP B CA 1
ATOM 1860 C C . ASP B 1 96 ? 1.189 -2.123 9.328 1 93.06 96 ASP B C 1
ATOM 1862 O O . ASP B 1 96 ? 1.529 -1.346 8.43 1 93.06 96 ASP B O 1
ATOM 1866 N N . PRO B 1 97 ? 0.407 -3.25 9.016 1 90.06 97 PRO B N 1
ATOM 1867 C CA . PRO B 1 97 ? 0.09 -3.625 7.633 1 90.06 97 PRO B CA 1
ATOM 1868 C C . PRO B 1 97 ? -0.85 -2.631 6.953 1 90.06 97 PRO B C 1
ATOM 1870 O O . PRO B 1 97 ? -0.974 -2.633 5.727 1 90.06 97 PRO B O 1
ATOM 1873 N N . ARG B 1 98 ? -1.529 -1.782 7.652 1 92 98 ARG B N 1
ATOM 1874 C CA . ARG B 1 98 ? -2.434 -0.792 7.078 1 92 98 ARG B CA 1
ATOM 1875 C C . ARG B 1 98 ? -1.66 0.389 6.5 1 92 98 ARG B C 1
ATOM 1877 O O . ARG B 1 98 ? -2.172 1.117 5.648 1 92 98 ARG B O 1
ATOM 1884 N N . THR B 1 99 ? -0.436 0.599 7.078 1 95.56 99 THR B N 1
ATOM 1885 C CA . THR B 1 99 ? 0.398 1.691 6.59 1 95.56 99 THR B CA 1
ATOM 1886 C C . THR B 1 99 ? 1.607 1.15 5.832 1 95.56 99 THR B C 1
ATOM 1888 O O . THR B 1 99 ? 1.806 1.471 4.66 1 95.56 99 THR B O 1
ATOM 1891 N N . ASN B 1 100 ? 2.338 0.307 6.512 1 92.75 100 ASN B N 1
ATOM 1892 C CA . ASN B 1 100 ? 3.48 -0.345 5.883 1 92.75 100 ASN B CA 1
ATOM 1893 C C . ASN B 1 100 ? 4.367 0.66 5.152 1 92.75 100 ASN B C 1
ATOM 1895 O O . ASN B 1 100 ? 4.684 0.477 3.977 1 92.75 100 ASN B O 1
ATOM 1899 N N . LEU B 1 101 ? 4.863 1.646 5.875 1 95.5 101 LEU B N 1
ATOM 1900 C CA . LEU B 1 101 ? 5.645 2.701 5.238 1 95.5 101 LEU B CA 1
ATOM 1901 C C . LEU B 1 101 ? 7.07 2.232 4.965 1 95.5 101 LEU B C 1
ATOM 1903 O O . LEU B 1 101 ? 7.711 1.639 5.836 1 95.5 101 LEU B O 1
ATOM 1907 N N . VAL B 1 102 ? 7.488 2.527 3.773 1 89.06 102 VAL B N 1
ATOM 1908 C CA . VAL B 1 102 ? 8.867 2.227 3.404 1 89.06 102 VAL B CA 1
ATOM 1909 C C . VAL B 1 102 ? 9.617 3.525 3.125 1 89.06 102 VAL B C 1
ATOM 1911 O O . VAL B 1 102 ? 10.836 3.594 3.309 1 89.06 102 VAL B O 1
ATOM 1914 N N . PHE B 1 103 ? 8.82 4.594 2.678 1 91.5 103 PHE B N 1
ATOM 1915 C CA . PHE B 1 103 ? 9.344 5.906 2.318 1 91.5 103 PHE B CA 1
ATOM 1916 C C . PHE B 1 103 ? 8.453 7.016 2.869 1 91.5 103 PHE B C 1
ATOM 1918 O O . PHE B 1 103 ? 7.266 6.793 3.131 1 91.5 103 PHE B O 1
ATOM 1925 N N . LEU B 1 104 ? 9.156 8.109 3.086 1 97.44 104 LEU B N 1
ATOM 1926 C CA . LEU B 1 104 ? 8.406 9.359 3.158 1 97.44 104 LEU B CA 1
ATOM 1927 C C . LEU B 1 104 ? 8.672 10.227 1.933 1 97.44 104 LEU B C 1
ATOM 1929 O O . LEU B 1 104 ? 9.789 10.234 1.407 1 97.44 104 LEU B O 1
ATOM 1933 N N . PRO B 1 105 ? 7.719 10.938 1.515 1 98.5 105 PRO B N 1
ATOM 1934 C CA . PRO B 1 105 ? 6.312 10.953 1.928 1 98.5 105 PRO B CA 1
ATOM 1935 C C . PRO B 1 105 ? 5.52 9.773 1.376 1 98.5 105 PRO B C 1
ATOM 1937 O O . PRO B 1 105 ? 5.945 9.141 0.406 1 98.5 105 PRO B O 1
ATOM 1940 N N . THR B 1 106 ? 4.477 9.391 2.051 1 98.31 106 THR B N 1
ATOM 1941 C CA . THR B 1 106 ? 3.457 8.477 1.542 1 98.31 106 THR B CA 1
ATOM 1942 C C . THR B 1 106 ? 2.07 9.109 1.64 1 98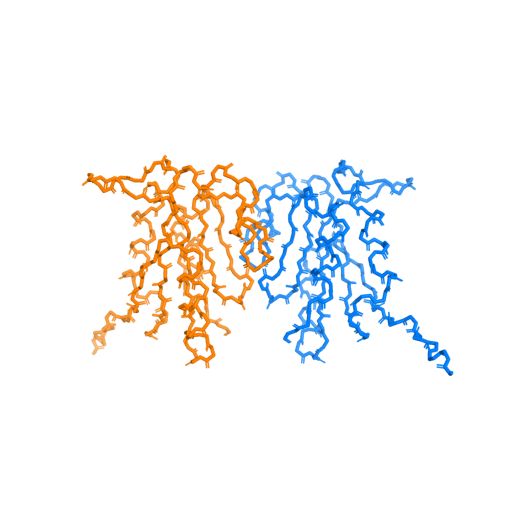.31 106 THR B C 1
ATOM 1944 O O . THR B 1 106 ? 1.726 9.711 2.66 1 98.31 106 THR B O 1
ATOM 1947 N N . LEU B 1 107 ? 1.301 9.062 0.553 1 98.56 107 LEU B N 1
ATOM 1948 C CA . LEU B 1 107 ? -0.099 9.469 0.49 1 98.56 107 LEU B CA 1
ATOM 1949 C C . LEU B 1 107 ? -1.003 8.258 0.257 1 98.56 107 LEU B C 1
ATOM 1951 O O . LEU B 1 107 ? -0.78 7.48 -0.672 1 98.56 107 LEU B O 1
ATOM 1955 N N . LEU B 1 108 ? -2.031 8.062 1.125 1 97.81 108 LEU B N 1
ATOM 1956 C CA . LEU B 1 108 ? -2.91 6.91 0.932 1 97.81 108 LEU B CA 1
ATOM 1957 C C . LEU B 1 108 ? -4.336 7.242 1.354 1 97.81 108 LEU B C 1
ATOM 1959 O O . LEU B 1 108 ? -4.574 8.258 2.016 1 97.81 108 LEU B O 1
ATOM 1963 N N . ARG B 1 109 ? -5.262 6.559 0.842 1 96.5 109 ARG B N 1
ATOM 1964 C CA . ARG B 1 109 ? -6.633 6.578 1.338 1 96.5 109 ARG B CA 1
ATOM 1965 C C . ARG B 1 109 ? -6.82 5.578 2.475 1 96.5 109 ARG B C 1
ATOM 1967 O O . ARG B 1 109 ? -6.535 4.391 2.314 1 96.5 109 ARG B O 1
ATOM 1974 N N . TRP B 1 110 ? -7.234 6.051 3.594 1 96.25 110 TRP B N 1
ATOM 1975 C CA . TRP B 1 110 ? -7.297 5.242 4.809 1 96.25 110 TRP B CA 1
ATOM 1976 C C . TRP B 1 110 ? -8.258 4.074 4.637 1 96.25 110 TRP B C 1
ATOM 1978 O O . TRP B 1 110 ? -9.375 4.246 4.145 1 96.25 110 TRP B O 1
ATOM 1988 N N . LYS B 1 111 ? -7.77 2.883 4.969 1 92 111 LYS B N 1
ATOM 1989 C CA . LYS B 1 111 ? -8.477 1.608 4.918 1 92 111 LYS B CA 1
ATOM 1990 C C . LYS B 1 111 ? -8.906 1.272 3.494 1 92 111 LYS B C 1
ATOM 1992 O O . LYS B 1 111 ? -9.961 0.672 3.281 1 92 111 LYS B O 1
ATOM 1997 N N . SER B 1 112 ? -8.172 1.756 2.539 1 93.62 112 SER B N 1
ATOM 1998 C CA . SER B 1 112 ? -8.352 1.5 1.113 1 93.62 112 SER B CA 1
ATOM 1999 C C . SER B 1 112 ? -7.027 1.13 0.448 1 93.62 112 SER B C 1
ATOM 2001 O O . SER B 1 112 ? -5.961 1.318 1.031 1 93.62 112 SER B O 1
ATOM 2003 N N . PRO B 1 113 ? -7.086 0.568 -0.727 1 93.69 113 PRO B N 1
ATOM 2004 C CA . PRO B 1 113 ? -5.848 0.154 -1.393 1 93.69 113 PRO B CA 1
ATOM 2005 C C . PRO B 1 113 ? -5.098 1.323 -2.027 1 93.69 113 PRO B C 1
ATOM 2007 O O . PRO B 1 113 ? -3.906 1.207 -2.328 1 93.69 113 PRO B O 1
ATOM 2010 N N . GLN B 1 114 ? -5.727 2.457 -2.248 1 95.44 114 GLN B N 1
ATOM 2011 C CA . GLN B 1 114 ? -5.125 3.564 -2.984 1 95.44 114 GLN B CA 1
ATOM 2012 C C . GLN B 1 114 ? -3.982 4.191 -2.193 1 95.44 114 GLN B C 1
ATOM 2014 O O . GLN B 1 114 ? -4.18 4.668 -1.074 1 95.44 114 GLN B O 1
ATOM 2019 N N . ARG B 1 115 ? -2.791 4.227 -2.865 1 96.38 115 ARG B N 1
ATOM 2020 C CA . ARG B 1 115 ? -1.634 4.805 -2.188 1 96.38 115 ARG B CA 1
ATOM 2021 C C . ARG B 1 115 ? -0.584 5.266 -3.193 1 96.38 115 ARG B C 1
ATOM 2023 O O . ARG B 1 115 ? -0.526 4.762 -4.316 1 96.38 115 ARG B O 1
ATOM 2030 N N . LEU B 1 116 ? 0.19 6.246 -2.787 1 96.19 116 LEU B N 1
ATOM 2031 C CA . LEU B 1 116 ? 1.38 6.742 -3.471 1 96.19 116 LEU B CA 1
ATOM 2032 C C . LEU B 1 116 ? 2.559 6.84 -2.508 1 96.19 116 LEU B C 1
ATOM 2034 O O . LEU B 1 116 ? 2.424 7.375 -1.405 1 96.19 116 LEU B O 1
ATOM 2038 N N . ASP B 1 117 ? 3.727 6.352 -2.951 1 94.81 117 ASP B N 1
ATOM 2039 C CA . ASP B 1 117 ? 4.906 6.352 -2.088 1 94.81 117 ASP B CA 1
ATOM 2040 C C . ASP B 1 117 ? 6.043 7.156 -2.713 1 94.81 117 ASP B C 1
ATOM 2042 O O . ASP B 1 117 ? 6.266 7.09 -3.924 1 94.81 117 ASP B O 1
ATOM 2046 N N . GLY B 1 118 ? 6.703 7.891 -1.887 1 94.5 118 GLY B N 1
ATOM 2047 C CA . GLY B 1 118 ? 7.949 8.531 -2.27 1 94.5 118 GLY B CA 1
ATOM 2048 C C . GLY B 1 118 ? 7.77 9.594 -3.34 1 94.5 118 GLY B C 1
ATOM 2049 O O . GLY B 1 118 ? 6.945 10.5 -3.195 1 94.5 118 GLY B O 1
ATOM 2050 N N . GLU B 1 119 ? 8.539 9.414 -4.348 1 93.38 119 GLU B N 1
ATOM 2051 C CA . GLU B 1 119 ? 8.594 10.422 -5.398 1 93.38 119 GLU B CA 1
ATOM 2052 C C . GLU B 1 119 ? 7.262 10.531 -6.129 1 93.38 119 GLU B C 1
ATOM 2054 O O . GLU B 1 119 ? 6.945 11.57 -6.711 1 93.38 119 GLU B O 1
ATOM 2059 N N . ARG B 1 120 ? 6.523 9.547 -6.055 1 94.19 120 ARG B N 1
ATOM 2060 C CA . ARG B 1 120 ? 5.238 9.531 -6.75 1 94.19 120 ARG B CA 1
ATOM 2061 C C . ARG B 1 120 ? 4.273 10.539 -6.129 1 94.19 120 ARG B C 1
ATOM 2063 O O . ARG B 1 120 ? 3.322 10.977 -6.781 1 94.19 120 ARG B O 1
ATOM 2070 N N . VAL B 1 121 ? 4.508 10.945 -4.93 1 97.44 121 VAL B N 1
ATOM 2071 C CA . VAL B 1 121 ? 3.654 11.914 -4.25 1 97.44 121 VAL B CA 1
ATOM 2072 C C . VAL B 1 121 ? 3.91 13.305 -4.816 1 97.44 121 VAL B C 1
ATOM 2074 O O . VAL B 1 121 ? 3.129 14.234 -4.582 1 97.44 121 VAL B O 1
ATOM 2077 N N . SER B 1 122 ? 4.93 13.438 -5.637 1 97.88 122 SER B N 1
ATOM 2078 C CA . SER B 1 122 ? 5.23 14.727 -6.258 1 97.88 122 SER B CA 1
ATOM 2079 C C . SER B 1 122 ? 4.637 14.812 -7.66 1 97.88 122 SER B C 1
ATOM 2081 O O . SER B 1 122 ? 4.852 15.797 -8.375 1 97.88 122 SER B O 1
ATOM 2083 N N . SER B 1 123 ? 3.938 13.805 -8.055 1 95.88 123 SER B N 1
ATOM 2084 C CA . SER B 1 123 ? 3.256 13.812 -9.344 1 95.88 123 SER B CA 1
ATOM 2085 C C . SER B 1 123 ? 1.848 14.383 -9.227 1 95.88 123 SER B C 1
ATOM 2087 O O . SER B 1 123 ? 0.961 13.75 -8.648 1 95.88 123 SER B O 1
ATOM 2089 N N . LYS B 1 124 ? 1.704 15.523 -9.836 1 96.94 124 LYS B N 1
ATOM 2090 C CA . LYS B 1 124 ? 0.404 16.188 -9.766 1 96.94 124 LYS B CA 1
ATOM 2091 C C . LYS B 1 124 ? -0.706 15.266 -10.273 1 96.94 124 LYS B C 1
ATOM 2093 O O . LYS B 1 124 ? -1.739 15.109 -9.617 1 96.94 124 LYS B O 1
ATOM 2098 N N . ASP B 1 125 ? -0.481 14.672 -11.352 1 94.31 125 ASP B N 1
ATOM 2099 C CA . ASP B 1 125 ? -1.481 13.797 -11.961 1 94.31 125 ASP B CA 1
ATOM 2100 C C . ASP B 1 125 ? -1.842 12.641 -11.039 1 94.31 125 ASP B C 1
ATOM 2102 O O . ASP B 1 125 ? -3.021 12.367 -10.805 1 94.31 125 ASP B O 1
ATOM 2106 N N . LEU B 1 126 ? -0.885 12.016 -10.484 1 94.12 126 LEU B N 1
ATOM 2107 C CA . LEU B 1 126 ? -1.125 10.859 -9.633 1 94.12 126 LEU B CA 1
ATOM 2108 C C . LEU B 1 126 ? -1.823 11.273 -8.336 1 94.12 126 LEU B C 1
ATOM 2110 O O . LEU B 1 126 ? -2.721 10.57 -7.863 1 94.12 126 LEU B O 1
ATOM 2114 N N . VAL B 1 127 ? -1.426 12.344 -7.781 1 97.31 127 VAL B N 1
ATOM 2115 C CA . VAL B 1 127 ? -2.021 12.82 -6.539 1 97.31 127 VAL B CA 1
ATOM 2116 C C . VAL B 1 127 ? -3.488 13.18 -6.773 1 97.31 127 VAL B C 1
ATOM 2118 O O . VAL B 1 127 ? -4.359 12.805 -5.984 1 97.31 127 VAL B O 1
ATOM 2121 N N . GLU B 1 128 ? -3.756 13.859 -7.824 1 96.19 128 GLU B N 1
ATOM 2122 C CA . GLU B 1 128 ? -5.133 14.219 -8.141 1 96.19 128 GLU B CA 1
ATOM 2123 C C . GLU B 1 128 ? -5.984 12.977 -8.398 1 96.19 128 GLU B C 1
ATOM 2125 O O . GLU B 1 128 ? -7.148 12.922 -7.992 1 96.19 128 GLU B O 1
ATOM 2130 N N . MET B 1 129 ? -5.395 12.07 -9.023 1 93.62 129 MET B N 1
ATOM 2131 C CA . MET B 1 129 ? -6.105 10.812 -9.266 1 93.62 129 MET B CA 1
ATOM 2132 C C . MET B 1 129 ? -6.453 10.125 -7.949 1 93.62 129 MET B C 1
ATOM 2134 O O . MET B 1 129 ? -7.574 9.648 -7.77 1 93.62 129 MET B O 1
ATOM 2138 N N . LEU B 1 130 ? -5.547 10.086 -7.062 1 96.06 130 LEU B N 1
ATOM 2139 C CA . LEU B 1 130 ? -5.781 9.43 -5.781 1 96.06 130 LEU B CA 1
ATOM 2140 C C . LEU B 1 130 ? -6.871 10.148 -4.992 1 96.06 130 LEU B C 1
ATOM 2142 O O . LEU B 1 130 ? -7.789 9.516 -4.473 1 96.06 130 LEU B O 1
ATOM 2146 N N . LEU B 1 131 ? -6.836 11.453 -4.945 1 96 131 LEU B N 1
ATOM 2147 C CA . LEU B 1 131 ? -7.77 12.25 -4.148 1 96 131 LEU B CA 1
ATOM 2148 C C . LEU B 1 131 ? -9.164 12.234 -4.773 1 96 131 LEU B C 1
ATOM 2150 O O . LEU B 1 131 ? -10.164 12.32 -4.062 1 96 131 LEU B O 1
ATOM 2154 N N . GLY B 1 132 ? -9.172 12.164 -6.012 1 94.06 132 GLY B N 1
ATOM 2155 C CA . GLY B 1 132 ? -10.438 12.273 -6.719 1 94.06 132 GLY B CA 1
ATOM 2156 C C . GLY B 1 132 ? -11.094 10.93 -6.984 1 94.06 132 GLY B C 1
ATOM 2157 O O . GLY B 1 132 ? -12.164 10.867 -7.59 1 94.06 132 GLY B O 1
ATOM 2158 N N . ASP B 1 133 ? -10.383 9.93 -6.598 1 87.12 133 ASP B N 1
ATOM 2159 C CA . ASP B 1 133 ? -10.914 8.594 -6.848 1 87.12 133 ASP B CA 1
ATOM 2160 C C . ASP B 1 133 ? -12.227 8.375 -6.086 1 87.12 133 ASP B C 1
ATOM 2162 O O . ASP B 1 133 ? -12.273 8.555 -4.867 1 87.12 133 ASP B O 1
ATOM 2166 N N . GLU B 1 134 ? -13.297 8.25 -6.863 1 73.25 134 GLU B N 1
ATOM 2167 C CA . GLU B 1 134 ? -14.602 7.98 -6.27 1 73.25 134 GLU B CA 1
ATOM 2168 C C . GLU B 1 134 ? -14.875 6.48 -6.195 1 73.25 134 GLU B C 1
ATOM 2170 O O . GLU B 1 134 ? -14.383 5.711 -7.023 1 73.25 134 GLU B O 1
ATOM 2175 N N . ASP B 1 135 ? -15.125 5.805 -4.941 1 60.34 135 ASP B N 1
ATOM 2176 C CA . ASP B 1 135 ? -15.469 4.395 -4.785 1 60.34 135 ASP B CA 1
ATOM 2177 C C . ASP B 1 135 ? -16.359 3.916 -5.922 1 60.34 135 ASP B C 1
ATOM 2179 O O . ASP B 1 135 ? -17.125 4.703 -6.5 1 60.34 135 ASP B O 1
#

Organism: Culex quinquefasciatus (NCBI:txid7176)

Foldseek 3Di:
DPPPLPQLDEAEAEDADPVVVVVVLVVPPPPPAWEKEKEAADADPVGDGPAPLRRLLVVLLVCLSRVSLAHRHHYYYYYHYYDVLVPPCPRCCCVPPQRNAPAPTKMATGPDPGIDHGNRSNDNVSSSCRRNDDD/DPPPLPQLDEAEAEDADPVVVVVVLVVPPPPPAWEKEKEAADADPVGHGPAPLRRLLVVLLVCLSRVSLAHRHHYYYYYHYYDVQVPPCPRCCCVPPQRNAPAPTKMATGPDPGIDHGNRSNDNVSSSCRRNDDD

Radius of gyration: 19.65 Å; Cα contacts (8 Å, |Δi|>4): 520; chains: 2; bounding box: 41×64×40 Å

Nearest PDB structures (foldseek):
  7xq3-assembly1_C  TM=9.271E-01  e=3.768E-13  Oncomelania hupensis
  7xq3-assembly1_D  TM=9.221E-01  e=3.311E-13  Oncomelania hupensis
  1wou-assembly1_A  TM=8.877E-01  e=6.742E-13  Homo sapiens
  1v9w-assembly1_A  TM=8.579E-01  e=2.620E-12  Mus musculus
  6g61-assembly1_A  TM=6.063E-01  e=1.409E-03  Arabidopsis thaliana